Protein AF-A0A7Y5VTN0-F1 (afdb_monomer)

Foldseek 3Di:
DDPPPPPPDPFAKFKWWDPDQLPPDTDTDPQWHWPDWDDDPDLQATKTKIKGHDDPVADPVNVCVVQPQLIKMWMWGPDDPPDDIATRAIFHFPDKDWDQDPPDPDTDTIIMTMTGGLVNCLAPNPLQADFAWKADDPVLVVCCVVPVPVSLQDIDGDGPHFPWFCAQVAAFKDLRFGWDADPVRDTFTAIGGHDRPPPRGAGQFLLNVVLRCLPPRDDSSHSHPSVVSSVVSRVLNNDELVCLVVCVPPPLPSNLRNQTDGGDTRHRGGNVVSNVSSCVSSVHDDDPCSDD

Sequence (292 aa):
MIPALRSQFAVRAVALLERGEASGIFDVEPRLIVLRVERAALPAVARARLSVRLDDDFDIESARRQYRFDRRVAVRLDPAPPASLIWLFDGFPTRLRHVLAPHGETPRECCELELDHVASRLNFGPSAQIIGRSMRDARIADGLAVDPAAFASASTPVDGLPCVFNAGGRSNCDPAPIELRYADGRVRRVHLFTWDDDPRAIPWTAGRALRYLLHFCVSGDCPVSVDACLAATEPAAFEGPNGRAAHLTGDPLRHALLTPLDDLSVEGQNMSEALARIAEAANLLIWPHTGG

Nearest PDB structures (foldseek):
  8rk3-assembly1_g  TM=4.893E-01  e=1.255E-02  Pseudomonas phage JBD30
  7aeb-assembly1_Y  TM=4.404E-01  e=9.230E-02  Algoriphagus machipongonensis
  6bdc-assembly1_A  TM=4.533E-01  e=2.576E-01  Flavobacterium johnsoniae UW101
  8vjh-assembly1_D  TM=3.656E-01  e=7.188E-01  Chivirus chi

pLDDT: mean 82.28, std 14.69, range [27.86, 96.94]

Mean predicted aligned error: 10.19 Å

Radius of gyration: 23.34 Å; Cα contacts (8 Å, |Δi|>4): 563; chains: 1; bounding box: 54×47×73 Å

Secondary structure (DSSP, 8-state):
-------S--PEEEEEEESSTT---EEE-TTEEEEEEE--SSGGG-EEEEEE--BTTB-HHHHHHHS-TT--EEEEEEPPTTPPPEEEEEEEEEEEEEEEE--SSS-EEEEEEEEEEHHHHHHH-GGGB--SEEE--HHHHHHHHH-HHHHTT--EEETTS--EETGGG---B-SSPEEEEPTTS-EEEE--B--TT-TT-BPPBHHHHHHHIIIII--TT-SS-HHHHHHHHHHHHT--GGGGGGGTTT-HHHHHHT-B-SSEE-TT-BHHHHHHHHHHHHT---------

Solvent-accessible surface area (backbone atoms only — not comparable to full-atom values): 16160 Å² total; per-residue (Å²): 135,79,80,81,83,70,72,92,72,81,68,49,62,44,29,24,37,47,78,47,89,49,60,87,45,70,42,82,35,90,48,43,40,65,74,45,77,47,78,50,99,48,71,54,62,19,35,40,35,32,36,41,66,60,52,100,92,34,50,71,68,52,48,52,67,69,60,32,61,70,43,46,36,34,32,28,45,54,56,68,86,92,54,71,62,45,71,76,48,50,20,26,38,76,44,79,42,84,42,72,40,81,81,62,100,58,76,42,77,33,37,36,36,38,26,42,16,53,51,32,45,32,60,68,33,82,63,17,47,32,74,28,39,49,24,68,51,72,69,49,53,55,36,38,74,75,41,44,81,84,34,38,61,62,67,41,81,40,79,92,43,73,33,44,39,13,52,90,68,36,30,26,21,34,74,72,51,31,48,46,77,46,97,87,72,50,75,47,74,41,50,35,46,46,58,78,81,42,92,70,34,33,70,35,22,30,29,38,50,52,42,30,43,49,63,77,41,45,50,92,76,39,85,62,39,49,67,58,51,50,60,73,39,50,82,39,52,83,53,59,52,90,60,23,77,78,22,60,86,80,34,56,65,50,23,25,26,20,28,62,41,76,46,44,70,38,50,78,28,27,44,50,57,40,54,49,51,43,25,59,69,25,73,45,85,81,71,77,82,73,63,112

Structure (mmCIF, N/CA/C/O backbone):
data_AF-A0A7Y5VTN0-F1
#
_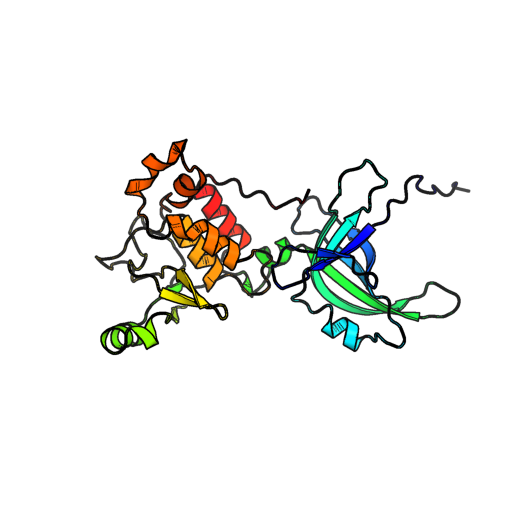entry.id   AF-A0A7Y5VTN0-F1
#
loop_
_atom_site.group_PDB
_atom_site.id
_atom_site.type_symbol
_atom_site.label_atom_id
_atom_site.label_alt_id
_atom_site.label_comp_id
_atom_site.label_asym_id
_atom_site.label_entity_id
_atom_site.label_seq_id
_atom_site.pdbx_PDB_ins_code
_atom_site.Cartn_x
_atom_site.Cartn_y
_atom_site.Cartn_z
_atom_site.occupancy
_atom_site.B_iso_or_equiv
_atom_site.auth_seq_id
_atom_site.auth_comp_id
_atom_site.auth_asym_id
_atom_site.auth_atom_id
_atom_site.pdbx_PDB_model_num
ATOM 1 N N . MET A 1 1 ? -13.541 20.506 50.167 1.00 35.34 1 MET A N 1
ATOM 2 C CA . MET A 1 1 ? -14.639 20.179 49.231 1.00 35.34 1 MET A CA 1
ATOM 3 C C . MET A 1 1 ? -14.292 20.839 47.906 1.00 35.34 1 MET A C 1
ATOM 5 O O . MET A 1 1 ? -14.418 22.049 47.796 1.00 35.34 1 MET A O 1
ATOM 9 N N . ILE A 1 2 ? -13.697 20.096 46.971 1.00 34.19 2 ILE A N 1
ATOM 10 C CA . ILE A 1 2 ? -13.343 20.636 45.650 1.00 34.19 2 ILE A CA 1
ATOM 11 C C . ILE A 1 2 ? -14.625 20.572 44.809 1.00 34.19 2 ILE A C 1
ATOM 13 O O . ILE A 1 2 ? -15.216 19.491 44.743 1.00 34.19 2 ILE A O 1
ATOM 17 N N . PRO A 1 3 ? -15.105 21.681 44.222 1.00 37.12 3 PRO A N 1
ATOM 18 C CA . PRO A 1 3 ? -16.283 21.633 43.374 1.00 37.12 3 PRO A CA 1
ATOM 19 C C . PRO A 1 3 ? -15.992 20.712 42.191 1.00 37.12 3 PRO A C 1
ATOM 21 O O . PRO A 1 3 ? -14.950 20.831 41.546 1.00 37.12 3 PRO A O 1
ATOM 24 N N . ALA A 1 4 ? -16.907 19.784 41.916 1.00 39.03 4 ALA A N 1
ATOM 25 C CA . ALA A 1 4 ? -16.839 18.951 40.730 1.00 39.03 4 ALA A CA 1
ATOM 26 C C . ALA A 1 4 ? -16.861 19.864 39.497 1.00 39.03 4 ALA A C 1
ATOM 28 O O . ALA A 1 4 ? -17.892 20.453 39.169 1.00 39.03 4 ALA A O 1
ATOM 29 N N . LEU A 1 5 ? -15.714 19.991 38.828 1.00 37.41 5 LEU A N 1
ATOM 30 C CA . LEU A 1 5 ? -15.608 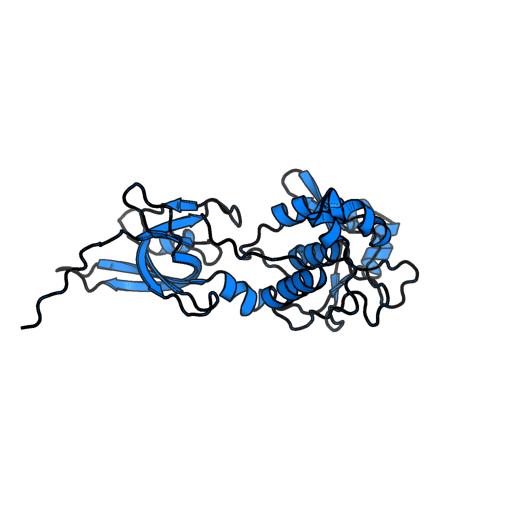20.552 37.487 1.00 37.41 5 LEU A CA 1
ATOM 31 C C . LEU A 1 5 ? -16.430 19.658 36.548 1.00 37.41 5 LEU A C 1
ATOM 33 O O . LEU A 1 5 ? -15.926 18.698 35.970 1.00 37.41 5 LEU A O 1
ATOM 37 N N . ARG A 1 6 ? -17.728 19.942 36.418 1.00 41.38 6 ARG A N 1
ATOM 38 C CA . ARG A 1 6 ? -18.530 19.428 35.309 1.00 41.38 6 ARG A CA 1
ATOM 39 C C . ARG A 1 6 ? -18.036 20.146 34.060 1.00 41.38 6 ARG A C 1
ATOM 41 O O . ARG A 1 6 ? -18.289 21.336 33.902 1.00 41.38 6 ARG A O 1
ATOM 48 N N . SER A 1 7 ? -17.284 19.428 33.224 1.00 42.88 7 SER A N 1
ATOM 49 C CA . SER A 1 7 ? -16.885 19.882 31.889 1.00 42.88 7 SER A CA 1
ATOM 50 C C . SER A 1 7 ? -18.106 20.470 31.176 1.00 42.88 7 SER A C 1
ATOM 52 O O . SER A 1 7 ? -19.085 19.765 30.938 1.00 42.88 7 SER A O 1
ATOM 54 N N . GLN A 1 8 ? -18.072 21.773 30.890 1.00 42.84 8 GLN A N 1
ATOM 55 C CA . GLN A 1 8 ? -19.196 22.518 30.310 1.00 42.84 8 GLN A CA 1
ATOM 56 C C . GLN A 1 8 ? -19.425 22.209 28.820 1.00 42.84 8 GLN A C 1
ATOM 58 O O . GLN A 1 8 ? -20.382 22.707 28.239 1.00 42.84 8 GLN A O 1
ATOM 63 N N . PHE A 1 9 ? -18.617 21.332 28.214 1.00 49.25 9 PHE A N 1
ATOM 64 C CA . PHE A 1 9 ? -18.783 20.879 26.834 1.00 49.25 9 PHE A CA 1
ATOM 65 C C . PHE A 1 9 ? -18.485 19.379 26.740 1.00 49.25 9 PHE A C 1
ATOM 67 O O . PHE A 1 9 ? -17.396 18.958 26.355 1.00 49.25 9 PHE A O 1
ATOM 74 N N . ALA A 1 10 ? -19.451 18.544 27.128 1.00 56.38 10 ALA A N 1
ATOM 75 C CA . ALA A 1 10 ? -19.397 17.114 26.839 1.00 56.38 10 ALA A CA 1
ATOM 76 C C . ALA A 1 10 ? -19.753 16.896 25.359 1.00 56.38 10 ALA A C 1
ATOM 78 O O . ALA A 1 10 ? -20.905 16.641 25.016 1.00 56.38 10 ALA A O 1
ATOM 79 N N . VAL A 1 11 ? -18.770 17.052 24.469 1.00 67.81 11 VAL A N 1
ATOM 80 C CA . VAL A 1 11 ? -18.927 16.687 23.055 1.00 67.81 11 VAL A CA 1
ATOM 81 C C . VAL A 1 11 ? -18.890 15.165 22.957 1.00 67.81 11 VAL A C 1
ATOM 83 O O . VAL A 1 11 ? -17.973 14.522 23.474 1.00 67.81 11 VAL A O 1
ATOM 86 N N . ARG A 1 12 ? -19.910 14.573 22.334 1.00 81.69 12 ARG A N 1
ATOM 87 C CA . ARG A 1 12 ? -20.032 13.118 22.236 1.00 81.69 12 ARG A CA 1
ATOM 88 C C . ARG A 1 12 ? -18.998 12.586 21.247 1.00 81.69 12 ARG A C 1
ATOM 90 O O . ARG A 1 12 ? -18.996 12.981 20.088 1.00 81.69 12 ARG A O 1
ATOM 97 N N . ALA A 1 13 ? -18.150 11.660 21.684 1.00 87.75 13 ALA A N 1
ATOM 98 C CA . ALA A 1 13 ? -17.339 10.869 20.768 1.00 87.75 13 ALA A CA 1
ATOM 99 C C . ALA A 1 13 ? -18.176 9.709 20.208 1.00 87.75 13 ALA A C 1
ATOM 101 O O . ALA A 1 13 ? -18.899 9.036 20.949 1.00 87.75 13 ALA A O 1
ATOM 102 N N . VAL A 1 14 ? -18.076 9.479 18.903 1.00 91.19 14 VAL A N 1
ATOM 103 C CA . VAL A 1 14 ? -18.789 8.423 18.184 1.00 91.19 14 VAL A CA 1
ATOM 104 C C . VAL A 1 14 ? -17.768 7.539 17.485 1.00 91.19 14 VAL A C 1
ATOM 106 O O . VAL A 1 14 ? -16.856 8.038 16.823 1.00 91.19 14 VAL A O 1
ATOM 109 N N . ALA A 1 15 ? -17.921 6.230 17.659 1.00 92.88 15 ALA A N 1
ATOM 110 C CA . ALA A 1 15 ? -17.135 5.231 16.958 1.00 92.88 15 ALA A CA 1
ATOM 111 C C . ALA A 1 15 ? -17.788 4.901 15.612 1.00 92.88 15 ALA A C 1
ATOM 113 O O . ALA A 1 15 ? -19.015 4.824 15.498 1.00 92.88 15 ALA A O 1
ATOM 114 N N . LEU A 1 16 ? -16.953 4.713 14.599 1.00 93.56 16 LEU A N 1
ATOM 115 C CA . LEU A 1 16 ? -17.359 4.345 13.257 1.00 93.56 16 LEU A CA 1
ATOM 116 C C . LEU A 1 16 ? -16.609 3.101 12.802 1.00 93.56 16 LEU A C 1
ATOM 118 O O . LEU A 1 16 ? -15.419 2.964 13.082 1.00 93.56 16 LEU A O 1
ATOM 122 N N . LEU A 1 17 ? -17.295 2.231 12.072 1.00 92.75 17 LEU A N 1
ATOM 123 C CA . LEU A 1 17 ? -16.743 1.021 11.479 1.00 92.75 17 LEU A CA 1
ATOM 124 C C . LEU A 1 17 ? -16.668 1.183 9.959 1.00 92.75 17 LEU A C 1
ATOM 126 O O . LEU A 1 17 ? -17.578 1.732 9.335 1.00 92.75 17 LEU A O 1
ATOM 130 N N . GLU A 1 18 ? -15.575 0.724 9.361 1.00 88.50 18 GLU A N 1
ATOM 131 C CA . GLU A 1 18 ? -15.398 0.764 7.912 1.00 88.50 18 GLU A CA 1
ATOM 132 C C . GLU A 1 18 ? -16.323 -0.251 7.206 1.00 88.50 18 GLU A C 1
ATOM 134 O O . GLU A 1 18 ? -16.333 -1.439 7.547 1.00 88.50 18 GLU A O 1
ATOM 139 N N . ARG A 1 19 ? -17.097 0.200 6.203 1.00 83.00 19 ARG A N 1
ATOM 140 C CA . ARG A 1 19 ? -18.103 -0.621 5.489 1.00 83.00 19 ARG A CA 1
ATOM 141 C C . ARG A 1 19 ? -17.496 -1.831 4.777 1.00 83.00 19 ARG A C 1
ATOM 143 O O . ARG A 1 19 ? -18.110 -2.894 4.701 1.00 83.00 19 ARG A O 1
ATOM 150 N N . GLY A 1 20 ? -16.294 -1.671 4.241 1.00 73.88 20 GLY A N 1
ATOM 151 C CA . GLY A 1 20 ? -15.565 -2.684 3.484 1.00 73.88 20 GLY A CA 1
ATOM 152 C C . GLY A 1 20 ? -14.066 -2.532 3.694 1.00 73.88 20 GLY A C 1
ATOM 153 O O . GLY A 1 20 ? -13.607 -1.449 4.048 1.00 73.88 20 GLY A O 1
ATOM 154 N N . GLU A 1 21 ? -13.323 -3.614 3.484 1.00 69.50 21 GLU A N 1
ATOM 155 C CA . GLU A 1 21 ? -11.864 -3.633 3.617 1.00 69.50 21 GLU A CA 1
ATOM 156 C C . GLU A 1 21 ? -11.233 -2.528 2.756 1.00 69.50 21 GLU A C 1
ATOM 158 O O . GLU A 1 21 ? -11.478 -2.459 1.550 1.00 69.50 21 GLU A O 1
ATOM 163 N N . ALA A 1 22 ? -10.501 -1.616 3.404 1.00 66.06 22 ALA A N 1
ATOM 164 C CA . ALA A 1 22 ? -9.828 -0.475 2.778 1.00 66.06 22 ALA A CA 1
ATOM 165 C C . ALA A 1 22 ? -10.736 0.433 1.914 1.00 66.06 22 ALA A C 1
ATOM 167 O O . ALA A 1 22 ? -10.263 1.100 0.988 1.00 66.06 22 ALA A O 1
ATOM 168 N N . SER A 1 23 ? -12.043 0.475 2.197 1.00 73.62 23 SER A N 1
ATOM 169 C CA . SER A 1 23 ? -13.002 1.311 1.459 1.00 73.62 23 SER A CA 1
ATOM 170 C C . SER A 1 23 ? -12.859 2.810 1.740 1.00 73.62 23 SER A C 1
ATOM 172 O O . SER A 1 23 ? -13.274 3.628 0.922 1.00 73.62 23 SER A O 1
ATOM 174 N N . GLY A 1 24 ? -12.329 3.185 2.907 1.00 74.44 24 GLY A N 1
ATOM 175 C CA . GLY A 1 24 ? -12.312 4.558 3.409 1.00 74.44 24 GLY A CA 1
ATOM 176 C C . GLY A 1 24 ? -13.693 5.112 3.786 1.00 74.44 24 GLY A C 1
ATOM 177 O O . GLY A 1 24 ? -13.790 6.276 4.175 1.00 74.44 24 GLY A O 1
ATOM 178 N N . ILE A 1 25 ? -14.761 4.310 3.686 1.00 80.75 25 ILE A N 1
ATOM 179 C CA . ILE A 1 25 ? -16.138 4.718 3.986 1.00 80.75 25 ILE A CA 1
ATOM 180 C C . ILE A 1 25 ? -16.536 4.162 5.351 1.00 80.75 25 ILE A C 1
ATOM 182 O O . ILE A 1 25 ? -16.550 2.949 5.560 1.00 80.75 25 ILE A O 1
ATOM 186 N N . PHE A 1 26 ? -16.911 5.058 6.262 1.00 87.12 26 PHE A N 1
ATOM 187 C CA . PHE A 1 26 ? -17.210 4.735 7.653 1.00 87.12 26 PHE A CA 1
ATOM 188 C C . PHE A 1 26 ? -18.675 4.996 8.000 1.00 87.12 26 PHE A C 1
ATOM 190 O O . PHE A 1 26 ? -19.200 6.072 7.710 1.00 87.12 26 PHE A O 1
ATOM 197 N N . ASP A 1 27 ? -19.294 4.047 8.699 1.00 91.12 27 ASP A N 1
ATOM 198 C CA . ASP A 1 27 ? -20.613 4.211 9.308 1.00 91.12 27 ASP A CA 1
ATOM 199 C C . ASP A 1 27 ? -20.514 4.290 10.818 1.00 91.12 27 ASP A C 1
ATOM 201 O O . ASP A 1 27 ? -19.695 3.613 11.432 1.00 91.12 27 ASP A O 1
ATOM 205 N N . VAL A 1 28 ? -21.399 5.078 11.427 1.00 91.94 28 VAL A N 1
ATOM 206 C CA . VAL A 1 28 ? -21.572 5.062 12.881 1.00 91.94 28 VAL A CA 1
ATOM 207 C C . VAL A 1 28 ? -21.948 3.651 13.324 1.00 91.94 28 VAL A C 1
ATOM 209 O O . VAL A 1 28 ? -22.958 3.114 12.878 1.00 91.94 28 VAL A O 1
ATOM 212 N N . GLU A 1 29 ? -21.162 3.088 14.239 1.00 93.88 29 GLU A N 1
ATOM 213 C CA . GLU A 1 29 ? -21.429 1.779 14.825 1.00 93.88 29 GLU A CA 1
ATOM 214 C C . GLU A 1 29 ? -22.085 1.970 16.203 1.00 93.88 29 GLU A C 1
ATOM 216 O O . GLU A 1 29 ? -21.401 2.307 17.176 1.00 93.88 29 GLU A O 1
ATOM 221 N N . PRO A 1 30 ? -23.415 1.796 16.321 1.00 90.88 30 PRO A N 1
ATOM 222 C CA . PRO A 1 30 ? -24.149 2.106 17.546 1.00 90.88 30 PRO A CA 1
ATOM 223 C C . PRO A 1 30 ? -23.797 1.196 18.728 1.00 90.88 30 PRO A C 1
ATOM 225 O O . PRO A 1 30 ? -24.094 1.559 19.870 1.00 90.88 30 PRO A O 1
ATOM 228 N N . ARG A 1 31 ? -23.200 0.019 18.489 1.00 91.88 31 ARG A N 1
ATOM 229 C CA . ARG A 1 31 ? -22.765 -0.892 19.557 1.00 91.88 31 ARG A CA 1
ATOM 230 C C . ARG A 1 31 ? -21.415 -0.497 20.150 1.00 91.88 31 ARG A C 1
ATOM 232 O O . ARG A 1 31 ? -21.116 -0.932 21.260 1.00 91.88 31 ARG A O 1
ATOM 239 N N . LEU A 1 32 ? -20.616 0.321 19.463 1.00 92.19 32 LEU A N 1
ATOM 240 C CA . LEU A 1 32 ? -19.320 0.780 19.957 1.00 92.19 32 LEU A CA 1
ATOM 241 C C . LEU A 1 32 ? -19.464 2.065 20.779 1.00 92.19 32 LEU A C 1
ATOM 243 O O . LEU A 1 32 ? -19.902 3.112 20.305 1.00 92.19 32 LEU A O 1
ATOM 247 N N . ILE A 1 33 ? -19.036 1.989 22.034 1.00 90.69 33 ILE A N 1
ATOM 248 C CA . ILE A 1 33 ? -19.021 3.091 22.990 1.00 90.69 33 ILE A CA 1
ATOM 249 C C . ILE A 1 33 ? -17.572 3.510 23.206 1.00 90.69 33 ILE A C 1
ATOM 251 O O . ILE A 1 33 ? -16.741 2.715 23.640 1.00 90.69 33 ILE A O 1
ATOM 255 N N . VAL A 1 34 ? -17.261 4.774 22.934 1.00 90.25 34 VAL A N 1
ATOM 256 C CA . VAL A 1 34 ? -15.913 5.310 23.143 1.00 90.25 34 VAL A CA 1
ATOM 257 C C . VAL A 1 34 ? -15.657 5.483 24.637 1.00 90.25 34 VAL A C 1
ATOM 259 O O . VAL A 1 34 ? -16.278 6.330 25.274 1.00 90.25 34 VAL A O 1
ATOM 262 N N . LEU A 1 35 ? -14.733 4.695 25.196 1.00 89.69 35 LEU A N 1
ATOM 263 C CA . LEU A 1 35 ? -14.314 4.831 26.594 1.00 89.69 35 LEU A CA 1
ATOM 264 C C . LEU A 1 35 ? -13.188 5.853 26.728 1.00 89.69 35 LEU A C 1
ATOM 266 O O . LEU A 1 35 ? -13.200 6.691 27.627 1.00 89.69 35 LEU A O 1
ATOM 270 N N . ARG A 1 36 ? -12.188 5.766 25.843 1.00 89.75 36 ARG A N 1
ATOM 271 C CA . ARG A 1 36 ? -11.005 6.627 25.882 1.00 89.75 36 ARG A CA 1
ATOM 272 C C . ARG A 1 36 ? -10.336 6.707 24.516 1.00 89.75 36 ARG A C 1
ATOM 274 O O . ARG A 1 36 ? -10.227 5.701 23.822 1.00 89.75 36 ARG A O 1
ATOM 281 N N . VAL A 1 37 ? -9.820 7.886 24.183 1.00 87.56 37 VAL A N 1
ATOM 282 C CA . VAL A 1 37 ? -8.858 8.083 23.094 1.00 87.56 37 VAL A CA 1
ATOM 283 C C . VAL A 1 37 ? -7.620 8.749 23.681 1.00 87.56 37 VAL A C 1
ATOM 285 O O . VAL A 1 37 ? -7.717 9.782 24.341 1.00 87.56 37 VAL A O 1
ATOM 288 N N . GLU A 1 38 ? -6.462 8.142 23.467 1.00 87.69 38 GLU A N 1
ATOM 289 C CA . GLU A 1 38 ? -5.159 8.652 23.876 1.00 87.69 38 GLU A CA 1
ATOM 290 C C . GLU A 1 38 ? -4.400 9.063 22.615 1.00 87.69 38 GLU A C 1
ATOM 292 O O . GLU A 1 38 ? -4.109 8.226 21.763 1.00 87.69 38 GLU A O 1
ATOM 297 N N . ARG A 1 39 ? -4.086 10.35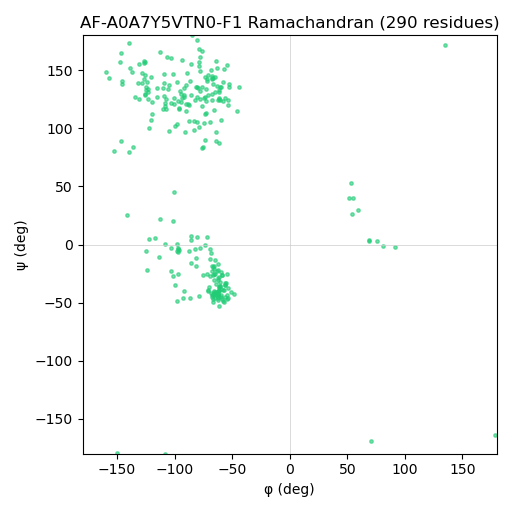5 22.476 1.00 75.94 39 ARG A N 1
ATOM 298 C CA . ARG A 1 39 ? -3.228 10.858 21.396 1.00 75.94 39 ARG A CA 1
ATOM 299 C C . ARG A 1 39 ? -1.882 11.234 21.996 1.00 75.94 39 ARG A C 1
ATOM 301 O O . ARG A 1 39 ? -1.808 12.121 22.844 1.00 75.94 39 ARG A O 1
ATOM 308 N N . ALA A 1 40 ? -0.832 10.546 21.575 1.00 70.62 40 ALA A N 1
ATOM 309 C CA . ALA A 1 40 ? 0.531 10.976 21.847 1.00 70.62 40 ALA A CA 1
ATOM 310 C C . ALA A 1 40 ? 0.934 12.100 20.879 1.00 70.62 40 ALA A C 1
ATOM 312 O O . ALA A 1 40 ? 0.272 12.328 19.867 1.00 70.62 40 ALA A O 1
ATOM 313 N N . ALA A 1 41 ? 2.061 12.762 21.156 1.00 63.50 41 ALA A N 1
ATOM 314 C CA . ALA A 1 41 ? 2.658 13.730 20.233 1.00 63.50 41 ALA A CA 1
ATOM 315 C C . ALA A 1 41 ? 3.007 13.108 18.863 1.00 63.50 41 ALA A C 1
ATOM 317 O O . ALA A 1 41 ? 3.028 13.808 17.856 1.00 63.50 41 ALA A O 1
ATOM 318 N N . LEU A 1 42 ? 3.250 11.791 18.826 1.00 59.59 42 LEU A N 1
ATOM 319 C CA . LEU A 1 42 ? 3.478 11.028 17.603 1.00 59.59 42 LEU A CA 1
ATOM 320 C C . LEU A 1 42 ? 2.198 10.276 17.191 1.00 59.59 42 LEU A C 1
ATOM 322 O O . LEU A 1 42 ? 1.689 9.482 17.990 1.00 59.59 42 LEU A O 1
ATOM 326 N N . PRO A 1 43 ? 1.707 10.441 15.945 1.00 56.91 43 PRO A N 1
ATOM 327 C CA . PRO A 1 43 ? 0.503 9.760 15.458 1.00 56.91 43 PRO A CA 1
ATOM 328 C C . PRO A 1 43 ? 0.561 8.229 15.582 1.00 56.91 43 PRO A C 1
ATOM 330 O O . PRO A 1 43 ? -0.445 7.593 15.872 1.00 56.91 43 PRO A O 1
ATOM 333 N N . ALA A 1 44 ? 1.748 7.626 15.443 1.00 61.91 44 ALA A N 1
ATOM 334 C CA . ALA A 1 44 ? 1.963 6.176 15.526 1.00 61.91 44 ALA A CA 1
ATOM 335 C C . ALA A 1 44 ? 1.778 5.557 16.924 1.00 61.91 44 ALA A C 1
ATOM 337 O O . ALA A 1 44 ? 1.885 4.340 17.065 1.00 61.91 44 ALA A O 1
ATOM 338 N N . VAL A 1 45 ? 1.517 6.372 17.950 1.00 69.06 45 VAL A N 1
ATOM 339 C CA . VAL A 1 45 ? 1.339 5.928 19.345 1.00 69.06 45 VAL A CA 1
ATOM 340 C C . VAL A 1 45 ? -0.080 6.236 19.846 1.00 69.06 45 VAL A C 1
ATOM 342 O O . VAL A 1 45 ? -0.390 6.036 21.019 1.00 69.06 45 VAL A O 1
ATOM 345 N N . ALA A 1 46 ? -0.972 6.726 18.977 1.00 83.00 46 ALA A N 1
ATOM 346 C CA . ALA A 1 46 ? -2.359 6.927 19.367 1.00 83.00 46 ALA A CA 1
ATOM 347 C C . ALA A 1 46 ? -3.057 5.580 19.626 1.00 83.00 46 ALA A C 1
ATOM 349 O O . ALA A 1 46 ? -2.819 4.586 18.937 1.00 83.00 46 ALA A O 1
ATOM 350 N N . ARG A 1 47 ? -3.929 5.560 20.635 1.00 89.69 47 ARG A N 1
ATOM 351 C CA . ARG A 1 47 ? -4.698 4.383 21.047 1.00 89.69 47 ARG A CA 1
ATOM 352 C C . ARG A 1 47 ? -6.137 4.756 21.333 1.00 89.69 47 ARG A C 1
ATOM 354 O O . ARG A 1 47 ? -6.417 5.845 21.836 1.00 89.69 47 ARG A O 1
ATOM 361 N N . ALA A 1 48 ? -7.043 3.824 21.084 1.00 91.25 48 ALA A N 1
ATOM 362 C CA . ALA A 1 48 ? -8.427 3.947 21.509 1.00 91.25 48 ALA A CA 1
ATOM 363 C C . ALA A 1 48 ? -8.850 2.723 22.320 1.00 91.25 48 ALA A C 1
ATOM 365 O O . ALA A 1 48 ? -8.406 1.601 22.081 1.00 91.25 48 ALA A O 1
ATOM 366 N N . ARG A 1 49 ? -9.721 2.961 23.299 1.00 92.62 49 ARG A N 1
ATOM 367 C CA . ARG A 1 49 ? -10.432 1.921 24.038 1.00 92.62 49 ARG A CA 1
ATOM 368 C C . ARG A 1 49 ? -11.918 2.115 23.828 1.00 92.62 49 ARG A C 1
ATOM 370 O O . ARG A 1 49 ? -12.452 3.187 24.130 1.00 92.62 49 ARG A O 1
ATOM 377 N N . LEU A 1 50 ? -12.569 1.079 23.322 1.00 92.44 50 LEU A N 1
ATOM 378 C CA . LEU A 1 50 ? -14.003 1.060 23.065 1.00 92.44 50 LEU A CA 1
ATOM 379 C C . LEU A 1 50 ? -14.645 -0.066 23.873 1.00 92.44 50 LEU A C 1
ATOM 381 O O . LEU A 1 50 ? -14.055 -1.130 24.032 1.00 92.44 50 LEU A O 1
ATOM 385 N N . SER A 1 51 ? -15.857 0.156 24.364 1.00 91.06 51 SER A N 1
ATOM 386 C CA . SER A 1 51 ? -16.719 -0.905 24.873 1.00 91.06 51 SER A CA 1
ATOM 387 C C . SER A 1 51 ? -17.704 -1.306 23.786 1.00 91.06 51 SER A C 1
ATOM 389 O O . SER A 1 51 ? -18.229 -0.458 23.070 1.00 91.06 51 SER A O 1
ATOM 391 N N . VAL A 1 52 ? -17.959 -2.598 23.668 1.00 90.50 52 VAL A N 1
ATOM 392 C CA . VAL A 1 52 ? -18.991 -3.173 22.820 1.00 90.50 52 VAL A CA 1
ATOM 393 C C . VAL A 1 52 ? -20.212 -3.431 23.690 1.00 90.50 52 VAL A C 1
ATOM 395 O O . VAL A 1 52 ? -20.138 -4.156 24.686 1.00 90.50 52 VAL A O 1
ATOM 398 N N . ARG A 1 53 ? -21.348 -2.859 23.296 1.00 88.19 53 ARG A N 1
ATOM 399 C CA . ARG A 1 53 ? -22.641 -3.157 23.900 1.00 88.19 53 ARG A CA 1
ATOM 400 C C . ARG A 1 53 ? -23.112 -4.535 23.441 1.00 88.19 53 ARG A C 1
ATOM 402 O O . ARG A 1 53 ? -23.443 -4.720 22.267 1.00 88.19 53 ARG A O 1
ATOM 409 N N . LEU A 1 54 ? -23.142 -5.458 24.394 1.00 88.38 54 LEU A N 1
ATOM 410 C CA . LEU A 1 54 ? -23.710 -6.792 24.245 1.00 88.38 54 LEU A CA 1
ATOM 411 C C . LEU A 1 54 ? -25.199 -6.767 24.614 1.00 88.38 54 LEU A C 1
ATOM 413 O O . LEU A 1 54 ? -25.618 -5.977 25.466 1.00 88.38 54 LEU A O 1
ATOM 417 N N . ASP A 1 55 ? -25.980 -7.610 23.952 1.00 89.06 55 ASP A N 1
ATOM 418 C CA . ASP A 1 55 ? -27.394 -7.874 24.232 1.00 89.06 55 ASP A CA 1
ATOM 419 C C . ASP A 1 55 ? -27.741 -9.315 23.834 1.00 89.06 55 ASP A C 1
ATOM 421 O O . ASP A 1 55 ? -26.868 -10.061 23.390 1.00 89.06 55 ASP A O 1
ATOM 425 N N . ASP A 1 56 ? -29.002 -9.711 24.018 1.00 88.31 56 ASP A N 1
ATOM 426 C CA . ASP A 1 56 ? -29.464 -11.086 23.786 1.00 88.31 56 ASP A CA 1
ATOM 427 C C . ASP A 1 56 ? -29.239 -11.559 22.335 1.00 88.31 56 ASP A C 1
ATOM 429 O O . ASP A 1 56 ? -29.048 -12.751 22.099 1.00 88.31 56 ASP A O 1
ATOM 433 N N . ASP A 1 57 ? -29.188 -10.627 21.376 1.00 92.06 57 ASP A N 1
ATOM 434 C CA . ASP A 1 57 ? -28.963 -10.902 19.951 1.00 92.06 57 ASP A CA 1
ATOM 435 C C . ASP A 1 57 ? -27.493 -10.714 19.525 1.00 92.06 57 ASP A C 1
ATOM 437 O O . ASP A 1 57 ? -27.140 -10.924 18.359 1.00 92.06 57 ASP A O 1
ATOM 441 N N . PHE A 1 58 ? -26.620 -10.276 20.437 1.00 90.38 58 PHE A N 1
ATOM 442 C CA . PHE A 1 58 ? -25.234 -9.941 20.131 1.00 90.38 58 PHE A CA 1
ATOM 443 C C . PHE A 1 58 ? -24.294 -10.256 21.293 1.00 90.38 58 PHE A C 1
ATOM 445 O O . PHE A 1 58 ? -23.979 -9.418 22.145 1.00 90.38 58 PHE A O 1
ATOM 452 N N . ASP A 1 59 ? -23.809 -11.490 21.272 1.00 90.19 59 ASP A N 1
ATOM 453 C CA . ASP A 1 59 ? -22.876 -12.038 22.244 1.00 90.19 59 ASP A CA 1
ATOM 454 C C . ASP A 1 59 ? -21.401 -11.711 21.928 1.00 90.19 59 ASP A C 1
ATOM 456 O O . ASP A 1 59 ? -21.044 -11.055 20.942 1.00 90.19 59 ASP A O 1
ATOM 460 N N . ILE A 1 60 ? -20.504 -12.192 22.792 1.00 87.31 60 ILE A N 1
ATOM 461 C CA . ILE A 1 60 ? -19.051 -11.999 22.668 1.00 87.31 60 ILE A CA 1
ATOM 462 C C . ILE A 1 60 ? -18.502 -12.624 21.380 1.00 87.31 60 ILE A C 1
ATOM 464 O O . ILE A 1 60 ? -17.595 -12.064 20.763 1.00 87.31 60 ILE A O 1
ATOM 468 N N . GLU A 1 61 ? -19.031 -13.769 20.952 1.00 89.31 61 GLU A N 1
ATOM 469 C CA . GLU A 1 61 ? -18.587 -14.425 19.719 1.00 89.31 61 GLU A CA 1
ATOM 470 C C . GLU A 1 61 ? -19.012 -13.631 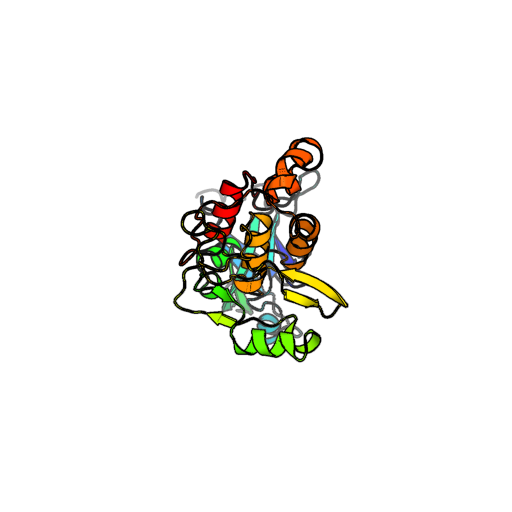18.481 1.00 89.31 61 GLU A C 1
ATOM 472 O O . GLU A 1 61 ? -18.245 -13.497 17.525 1.00 89.31 61 GLU A O 1
ATOM 477 N N . SER A 1 62 ? -20.191 -13.017 18.513 1.00 91.88 62 SER A N 1
ATOM 478 C CA . SER A 1 62 ? -20.640 -12.079 17.486 1.00 91.88 62 SER A CA 1
ATOM 479 C C . SER A 1 62 ? -19.772 -10.824 17.464 1.00 91.88 62 SER A C 1
ATOM 481 O O . SER A 1 62 ? -19.331 -10.420 16.387 1.00 91.88 62 SER A O 1
ATOM 483 N N . ALA A 1 63 ? -19.402 -10.284 18.631 1.00 89.88 63 ALA A N 1
ATOM 484 C CA . ALA A 1 63 ? -18.442 -9.186 18.729 1.00 89.88 63 ALA A CA 1
ATOM 485 C C . ALA A 1 63 ? -17.071 -9.558 18.135 1.00 89.88 63 ALA A C 1
ATOM 487 O O . ALA A 1 63 ? -16.516 -8.792 17.351 1.00 89.88 63 ALA A O 1
ATOM 488 N N . ARG A 1 64 ? -16.543 -10.751 18.435 1.00 87.44 64 ARG A N 1
ATOM 489 C CA . ARG A 1 64 ? -15.282 -11.261 17.862 1.00 87.44 64 ARG A CA 1
ATOM 490 C C . ARG A 1 64 ? -15.347 -11.415 16.346 1.00 87.44 64 ARG A C 1
ATOM 492 O O . ARG A 1 64 ? -14.370 -11.125 15.658 1.00 87.44 64 ARG A O 1
ATOM 499 N N . ARG A 1 65 ? -16.485 -11.874 15.817 1.00 88.56 65 ARG A N 1
ATOM 500 C CA . ARG A 1 65 ? -16.699 -12.011 14.370 1.00 88.56 65 ARG A CA 1
ATOM 501 C C . ARG A 1 65 ? -16.841 -10.664 13.668 1.00 88.56 65 ARG A C 1
ATOM 503 O O . ARG A 1 65 ? -16.340 -10.535 12.556 1.00 88.56 65 ARG A O 1
ATOM 510 N N . GLN A 1 66 ? -17.519 -9.695 14.283 1.00 89.31 66 GLN A N 1
ATOM 511 C CA . GLN A 1 66 ? -17.757 -8.383 13.681 1.00 89.31 66 GLN A CA 1
ATOM 512 C C . GLN A 1 66 ? -16.531 -7.468 13.779 1.00 89.31 66 GLN A C 1
ATOM 514 O O . GLN A 1 66 ? -16.161 -6.839 12.793 1.00 89.31 66 GLN A O 1
ATOM 519 N N . TYR A 1 67 ? -15.873 -7.420 14.939 1.00 88.31 67 TYR A N 1
ATOM 520 C CA . TYR A 1 67 ? -14.716 -6.558 15.215 1.00 88.31 67 TYR A CA 1
ATOM 521 C C . TYR A 1 67 ? -13.399 -7.323 15.109 1.00 88.31 67 TYR A C 1
ATOM 523 O O . TYR A 1 67 ? -12.527 -7.227 15.978 1.00 88.31 67 TYR A O 1
ATOM 531 N N . ARG A 1 68 ? -13.272 -8.118 14.044 1.00 80.12 68 ARG A N 1
ATOM 532 C CA . ARG A 1 68 ? -12.027 -8.804 13.704 1.00 80.12 68 ARG A CA 1
ATOM 533 C C . ARG A 1 68 ? -10.873 -7.807 13.609 1.00 80.12 68 ARG A C 1
ATOM 535 O O . ARG A 1 68 ? -11.064 -6.622 13.340 1.00 80.12 68 ARG A O 1
ATOM 542 N N . PHE A 1 69 ? -9.660 -8.306 13.824 1.00 77.62 69 PHE A N 1
ATOM 543 C CA . PHE A 1 69 ? -8.459 -7.476 13.815 1.00 77.62 69 PHE A CA 1
ATOM 544 C C . PHE A 1 69 ? -8.203 -6.814 12.447 1.00 77.62 69 PHE A C 1
ATOM 546 O O . PHE A 1 69 ? -7.490 -5.829 12.389 1.00 77.62 69 PHE A O 1
ATOM 553 N N . ASP A 1 70 ? -8.807 -7.261 11.355 1.00 73.75 70 ASP A N 1
ATOM 554 C CA . ASP A 1 70 ? -8.711 -6.655 10.018 1.00 73.75 70 ASP A CA 1
ATOM 555 C C . ASP A 1 70 ? -9.659 -5.451 9.808 1.00 73.75 70 ASP A C 1
ATOM 557 O O . ASP A 1 70 ? -9.514 -4.697 8.847 1.00 73.75 70 ASP A O 1
ATOM 561 N N . ARG A 1 71 ? -10.621 -5.203 10.709 1.00 81.06 71 ARG A N 1
ATOM 562 C CA . ARG A 1 71 ? -11.607 -4.126 10.539 1.00 81.06 71 ARG A CA 1
ATOM 563 C C . ARG A 1 71 ? -11.121 -2.792 11.083 1.00 81.06 71 ARG A C 1
ATOM 565 O O . ARG A 1 71 ? -10.901 -2.642 12.284 1.00 81.06 71 ARG A O 1
ATOM 572 N N . ARG A 1 72 ? -11.030 -1.787 10.210 1.00 87.31 72 ARG A N 1
ATOM 573 C CA . ARG A 1 72 ? -10.681 -0.424 10.613 1.00 87.31 72 ARG A CA 1
ATOM 574 C C . ARG A 1 72 ? -11.839 0.232 11.355 1.00 87.31 72 ARG A C 1
ATOM 576 O O . ARG A 1 72 ? -12.994 0.205 10.926 1.00 87.31 72 ARG A O 1
ATOM 583 N N . VAL A 1 73 ? -11.501 0.861 12.468 1.00 90.69 73 VAL A N 1
ATOM 584 C CA . VAL A 1 73 ? -12.408 1.627 13.313 1.00 90.69 73 VAL A CA 1
ATOM 585 C C . VAL A 1 73 ? -11.851 3.029 13.445 1.00 90.69 73 VAL A C 1
ATOM 587 O O . VAL A 1 73 ? -10.647 3.227 13.612 1.00 90.69 73 VAL A O 1
ATOM 590 N N . ALA A 1 74 ? -12.736 4.009 13.408 1.00 91.25 74 ALA A N 1
ATOM 591 C CA . ALA A 1 74 ? -12.380 5.394 13.615 1.00 91.25 74 ALA A CA 1
ATOM 592 C C . ALA A 1 74 ? -13.248 6.020 14.705 1.00 91.25 74 ALA A C 1
ATOM 594 O O . ALA A 1 74 ? -14.337 5.546 15.019 1.00 91.25 74 ALA A O 1
ATOM 595 N N . VAL A 1 75 ? -12.742 7.077 15.327 1.00 89.81 75 VAL A N 1
ATOM 596 C CA . VAL A 1 75 ? -13.443 7.836 16.358 1.00 89.81 75 VAL A CA 1
ATOM 597 C C . VAL A 1 75 ? -13.460 9.288 15.940 1.00 89.81 75 VAL A C 1
ATOM 599 O O . VAL A 1 75 ? -12.414 9.875 15.656 1.00 89.81 75 VAL A O 1
ATOM 602 N N . ARG A 1 76 ? -14.646 9.886 15.962 1.00 89.69 76 ARG A N 1
ATOM 603 C CA . ARG A 1 76 ? -14.832 11.317 15.731 1.00 89.69 76 ARG A CA 1
ATOM 604 C C . ARG A 1 76 ? -15.589 11.953 16.883 1.00 89.69 76 ARG A C 1
ATOM 606 O O . ARG A 1 76 ? -16.342 11.277 17.583 1.00 89.69 76 ARG A O 1
ATOM 613 N N . LEU A 1 77 ? -15.421 13.256 17.054 1.00 86.94 77 LEU A N 1
ATOM 614 C CA . LEU A 1 77 ? -16.378 14.052 17.811 1.00 86.94 77 LEU A CA 1
ATOM 615 C C . LEU A 1 77 ? -17.612 14.283 16.944 1.00 86.94 77 LEU A C 1
ATOM 617 O O . LEU A 1 77 ? -17.480 14.581 15.761 1.00 86.94 77 LEU A O 1
ATOM 621 N N . ASP A 1 78 ? -18.788 14.126 17.534 1.00 77.88 78 ASP A N 1
ATOM 622 C CA . ASP A 1 78 ? -20.065 14.535 16.963 1.00 77.88 78 ASP A CA 1
ATOM 623 C C . ASP A 1 78 ? -20.242 16.029 17.276 1.00 77.88 78 ASP A C 1
ATOM 625 O O . ASP A 1 78 ? -20.527 16.375 18.431 1.00 77.88 78 ASP A O 1
ATOM 629 N N . PRO A 1 79 ? -19.942 16.944 16.333 1.00 65.75 79 PRO A N 1
ATOM 630 C CA . PRO A 1 79 ? -20.043 18.363 16.615 1.00 65.75 79 PRO A CA 1
ATOM 631 C C . PRO A 1 79 ? -21.505 18.756 16.843 1.00 65.75 79 PRO A C 1
ATOM 633 O O . PRO A 1 79 ? -22.406 18.312 16.133 1.00 65.75 79 PRO A O 1
ATOM 636 N N . ALA A 1 80 ? -21.739 19.687 17.769 1.00 56.84 80 ALA A N 1
ATOM 637 C CA . ALA A 1 80 ? -22.925 20.525 17.659 1.00 56.84 80 ALA A CA 1
ATOM 638 C C . ALA A 1 80 ? -22.738 21.432 16.422 1.00 56.84 80 ALA A C 1
ATOM 640 O O . ALA A 1 80 ? -21.677 22.059 16.297 1.00 56.84 80 ALA A O 1
ATOM 641 N N . PRO A 1 81 ? -23.714 21.521 15.498 1.00 52.59 81 PRO A N 1
ATOM 642 C CA . PRO A 1 81 ? -23.647 22.477 14.395 1.00 52.59 81 PRO A CA 1
ATOM 643 C C . PRO A 1 81 ? -23.386 23.892 14.942 1.00 52.59 81 PRO A C 1
ATOM 645 O O . PRO A 1 81 ? -23.985 24.248 15.961 1.00 52.59 81 PRO A O 1
ATOM 648 N N . PRO A 1 82 ? -22.515 24.710 14.320 1.00 50.66 82 PRO A N 1
ATOM 649 C CA . PRO A 1 82 ? -21.985 24.609 12.954 1.00 50.66 82 PRO A CA 1
ATOM 650 C C . PRO A 1 82 ? -20.552 24.038 12.841 1.00 50.66 82 PRO A C 1
ATOM 652 O O . PRO A 1 82 ? -19.870 24.312 11.856 1.00 50.66 82 PRO A O 1
ATOM 655 N N . ALA A 1 83 ? -20.048 23.308 13.841 1.00 61.69 83 ALA A N 1
ATOM 656 C CA . ALA A 1 83 ? -18.643 22.897 13.848 1.00 61.69 83 ALA A CA 1
ATOM 657 C C . ALA A 1 83 ? -18.313 21.812 12.801 1.00 61.69 83 ALA A C 1
ATOM 659 O O . ALA A 1 83 ? -19.119 20.930 12.505 1.00 61.69 83 ALA A O 1
ATOM 660 N N . SER A 1 84 ? -17.099 21.895 12.253 1.00 63.66 84 SER A N 1
ATOM 661 C CA . SER A 1 84 ? -16.512 20.888 11.367 1.00 63.66 84 SER A CA 1
ATOM 662 C C . SER A 1 84 ? -16.328 19.553 12.091 1.00 63.66 84 SER A C 1
ATOM 664 O O . SER A 1 84 ? -16.138 19.515 13.310 1.00 63.66 84 SER A O 1
ATOM 666 N N . LEU A 1 85 ? -16.361 18.454 11.336 1.00 69.06 85 LEU A N 1
ATOM 667 C CA . LEU A 1 85 ? -16.058 17.124 11.856 1.00 69.06 85 LEU A CA 1
ATOM 668 C C . LEU A 1 85 ? -14.619 17.102 12.391 1.00 69.06 85 LEU A C 1
ATOM 670 O O . LEU A 1 85 ? -13.702 17.630 11.766 1.00 69.06 85 LEU A O 1
ATOM 674 N N . ILE A 1 86 ? -14.420 16.512 13.572 1.00 80.81 86 ILE A N 1
ATOM 675 C CA . ILE A 1 86 ? -13.088 16.367 14.172 1.00 80.81 86 ILE A CA 1
ATOM 676 C C . ILE A 1 86 ? -12.813 14.882 14.372 1.00 80.81 86 ILE A C 1
ATOM 678 O O . ILE A 1 86 ? -13.368 14.250 15.276 1.00 80.81 86 ILE A O 1
ATOM 682 N N . TRP A 1 87 ? -11.927 14.332 13.546 1.00 82.88 87 TRP A N 1
ATOM 683 C CA . TRP A 1 87 ? -11.401 12.982 13.720 1.00 82.88 87 TRP A CA 1
ATOM 684 C C . TRP A 1 87 ? -10.404 12.947 14.880 1.00 82.88 87 TRP A C 1
ATOM 686 O O . TRP A 1 87 ? -9.454 13.732 14.950 1.00 82.88 87 TRP A O 1
ATOM 696 N N . LEU A 1 88 ? -10.634 12.031 15.815 1.00 86.06 88 LEU A N 1
ATOM 697 C CA . LEU A 1 88 ? -9.789 11.838 16.991 1.00 86.06 88 LEU A CA 1
ATOM 698 C C . LEU A 1 88 ? -8.816 10.673 16.822 1.00 86.06 88 LEU A C 1
ATOM 700 O O . LEU A 1 88 ? -7.711 10.730 17.361 1.00 86.06 88 LEU A O 1
ATOM 704 N N . PHE A 1 89 ? -9.239 9.621 16.124 1.00 88.75 89 PHE A N 1
ATOM 705 C CA . PHE A 1 89 ? -8.495 8.374 15.995 1.00 88.75 89 PHE A CA 1
ATOM 706 C C . PHE A 1 89 ? -8.966 7.583 14.778 1.00 88.75 89 PHE A C 1
ATOM 708 O O . PHE A 1 89 ? -10.155 7.588 14.463 1.00 88.75 89 PHE A O 1
ATOM 715 N N . ASP A 1 90 ? -8.056 6.836 14.172 1.00 88.31 90 ASP A N 1
ATOM 716 C CA . ASP A 1 90 ? -8.346 5.765 13.235 1.00 88.31 90 ASP A CA 1
ATOM 717 C C . ASP A 1 90 ? -7.305 4.647 13.382 1.00 88.31 90 ASP A C 1
ATOM 719 O O . ASP A 1 90 ? -6.108 4.878 13.567 1.00 88.31 90 ASP A O 1
ATOM 723 N N . GLY A 1 91 ? -7.765 3.404 13.352 1.00 88.75 91 GLY A N 1
ATOM 724 C CA . GLY A 1 91 ? -6.901 2.273 13.636 1.00 88.75 91 GLY A CA 1
ATOM 725 C C . GLY A 1 91 ? -7.636 0.953 13.595 1.00 88.75 91 GLY A C 1
ATOM 726 O O . GLY A 1 91 ? -8.740 0.856 13.065 1.00 88.75 91 GLY A O 1
ATOM 727 N N . PHE A 1 92 ? -7.011 -0.069 14.157 1.00 87.75 92 PHE A N 1
ATOM 728 C CA . PHE A 1 92 ? -7.520 -1.431 14.100 1.00 87.75 92 PHE A CA 1
ATOM 729 C C . PHE A 1 92 ? -7.568 -2.033 15.496 1.00 87.75 92 PHE A C 1
ATOM 731 O O . PHE A 1 92 ? -6.694 -1.724 16.314 1.00 87.75 92 PHE A O 1
ATOM 738 N N . PRO A 1 93 ? -8.533 -2.925 15.777 1.00 89.25 93 PRO A N 1
ATOM 739 C CA . PRO A 1 93 ? -8.479 -3.753 16.963 1.00 89.25 93 PRO A CA 1
ATOM 740 C C . PRO A 1 93 ? -7.131 -4.478 17.030 1.00 89.25 93 PRO A C 1
ATOM 742 O O . PRO A 1 93 ? -6.632 -5.008 16.033 1.00 89.25 93 PRO A O 1
ATOM 745 N N . THR A 1 94 ? -6.535 -4.496 18.215 1.00 87.00 94 THR A N 1
ATOM 746 C CA . THR A 1 94 ? -5.325 -5.275 18.518 1.00 87.00 94 THR A CA 1
ATOM 747 C C . THR A 1 94 ? -5.534 -6.206 19.697 1.00 87.00 94 THR A C 1
ATOM 749 O O . THR A 1 94 ? -4.866 -7.235 19.807 1.00 87.00 94 THR A O 1
ATOM 752 N N . ARG A 1 95 ? -6.518 -5.913 20.554 1.00 87.75 95 ARG A N 1
ATOM 753 C CA . ARG A 1 95 ? -6.950 -6.830 21.603 1.00 87.75 95 ARG A CA 1
ATOM 754 C C . ARG A 1 95 ? -8.447 -6.721 21.848 1.00 87.75 95 ARG A C 1
ATOM 756 O O . ARG A 1 95 ? -8.999 -5.628 21.899 1.00 87.75 95 ARG A O 1
ATOM 763 N N . LEU A 1 96 ? -9.072 -7.870 22.080 1.00 88.56 96 LEU A N 1
ATOM 764 C CA . LEU A 1 96 ? -10.436 -7.984 22.580 1.00 88.56 96 LEU A CA 1
ATOM 765 C C . LEU A 1 96 ? -10.391 -8.628 23.968 1.00 88.56 96 LEU A C 1
ATOM 767 O O . LEU A 1 96 ? -9.773 -9.680 24.146 1.00 88.56 96 LEU A O 1
ATOM 771 N N . ARG A 1 97 ? -11.014 -7.993 24.961 1.00 87.69 97 ARG A N 1
ATOM 772 C CA . ARG A 1 97 ? -11.078 -8.480 26.344 1.00 87.69 97 ARG A CA 1
ATOM 773 C C . ARG A 1 97 ? -12.522 -8.619 26.790 1.00 87.69 97 ARG A C 1
ATOM 775 O O . ARG A 1 97 ? -13.314 -7.701 26.620 1.00 87.69 97 ARG A O 1
ATOM 782 N N . HIS A 1 98 ? -12.833 -9.745 27.418 1.00 84.62 98 HIS A N 1
ATOM 783 C CA . HIS A 1 98 ? -14.063 -9.879 28.184 1.00 84.62 98 HIS A CA 1
ATOM 784 C C . HIS A 1 98 ? -13.857 -9.229 29.556 1.00 84.62 98 HIS A C 1
ATOM 786 O O . HIS A 1 98 ? -12.873 -9.529 30.235 1.00 84.62 98 HIS A O 1
ATOM 792 N N . VAL A 1 99 ? -14.743 -8.312 29.934 1.00 82.56 99 VAL A N 1
ATOM 793 C CA . VAL A 1 99 ? -14.669 -7.558 31.185 1.00 82.56 99 VAL A CA 1
ATOM 794 C C . VAL A 1 99 ? -16.038 -7.600 31.858 1.00 82.56 99 VAL A C 1
ATOM 796 O O . VAL A 1 99 ? -17.070 -7.456 31.215 1.00 82.56 99 VAL A O 1
ATOM 799 N N . LEU A 1 100 ? -16.057 -7.776 33.174 1.00 75.19 100 LEU A N 1
ATOM 800 C CA . LEU A 1 100 ? -17.254 -7.534 33.974 1.00 75.19 100 LEU A CA 1
ATOM 801 C C . LEU A 1 100 ? -17.242 -6.058 34.363 1.00 75.19 100 LEU A C 1
ATOM 803 O O . LEU A 1 100 ? -16.414 -5.642 35.176 1.00 75.19 100 LEU A O 1
ATOM 807 N N . ALA A 1 101 ? -18.103 -5.246 33.747 1.00 64.12 101 ALA A N 1
ATOM 808 C CA . ALA A 1 101 ? -18.144 -3.820 34.043 1.00 64.12 101 ALA A CA 1
ATOM 809 C C . ALA A 1 101 ? -18.649 -3.601 35.482 1.00 64.12 101 ALA A C 1
ATOM 811 O O . ALA A 1 101 ? -19.764 -4.021 35.800 1.00 64.12 101 ALA A O 1
ATOM 812 N N . PRO A 1 102 ? -17.900 -2.889 36.345 1.00 53.53 102 PRO A N 1
ATOM 813 C CA . PRO A 1 102 ? -18.340 -2.595 37.708 1.00 53.53 102 PRO A CA 1
ATOM 814 C C . PRO A 1 102 ? -19.324 -1.409 37.789 1.00 53.53 102 PRO A C 1
ATOM 816 O O . PRO A 1 102 ? -19.626 -0.941 38.882 1.00 53.53 102 PRO A O 1
ATOM 819 N N . HIS A 1 103 ? -19.780 -0.848 36.662 1.00 47.81 103 HIS A N 1
ATOM 820 C CA . HIS A 1 103 ? -20.640 0.341 36.651 1.00 47.81 103 HIS A CA 1
ATOM 821 C C . HIS A 1 103 ? -22.131 -0.029 36.671 1.00 47.81 103 HIS A C 1
ATOM 823 O O . HIS A 1 103 ? -22.731 -0.281 35.628 1.00 47.81 103 HIS A O 1
ATOM 829 N N . GLY A 1 104 ? -22.718 -0.012 37.872 1.00 51.25 104 GLY A N 1
ATOM 830 C CA . GLY A 1 104 ? -24.147 -0.218 38.138 1.00 51.25 104 GLY A CA 1
ATOM 831 C C . GLY A 1 104 ? -24.397 -1.165 39.318 1.00 51.25 104 GLY A C 1
ATOM 832 O O . GLY A 1 104 ? -23.470 -1.794 39.815 1.00 51.25 104 GLY A O 1
ATOM 833 N N . GLU A 1 105 ? -25.654 -1.283 39.759 1.00 48.31 105 GLU A N 1
ATOM 834 C CA . GLU A 1 105 ? -26.066 -2.208 40.839 1.00 48.31 105 GLU A CA 1
ATOM 835 C C . GLU A 1 105 ? -25.986 -3.695 40.432 1.00 48.31 105 GLU A C 1
ATOM 837 O O . GLU A 1 105 ? -26.022 -4.575 41.287 1.00 48.31 105 GLU A O 1
ATOM 842 N N . THR A 1 106 ? -25.816 -3.989 39.137 1.00 51.47 106 THR A N 1
ATOM 843 C CA . THR A 1 106 ? -25.624 -5.346 38.605 1.00 51.47 106 THR A CA 1
ATOM 844 C C . THR A 1 106 ? -24.429 -5.387 37.651 1.00 51.47 106 THR A C 1
ATOM 846 O O . THR A 1 106 ? -24.439 -4.628 36.674 1.00 51.47 106 THR A O 1
ATOM 849 N N . PRO A 1 107 ? -23.432 -6.265 37.871 1.00 60.38 107 PRO A N 1
ATOM 850 C CA . PRO A 1 107 ? -22.338 -6.451 36.928 1.00 60.38 107 PRO A CA 1
ATOM 851 C C . PRO A 1 107 ? -22.903 -6.928 35.589 1.00 60.38 107 PRO A C 1
ATOM 853 O O . PRO A 1 107 ? -23.629 -7.919 35.527 1.00 60.38 107 PRO A O 1
ATOM 856 N N . ARG A 1 108 ? -22.598 -6.192 34.520 1.00 67.88 108 ARG A N 1
ATOM 857 C CA . ARG A 1 108 ? -22.924 -6.592 33.150 1.00 67.88 108 ARG A CA 1
ATOM 858 C C . ARG A 1 108 ? -21.652 -7.056 32.465 1.00 67.88 108 ARG A C 1
ATOM 860 O O . ARG A 1 108 ? -20.619 -6.388 32.555 1.00 67.88 108 ARG A O 1
ATOM 867 N N . GLU A 1 109 ? -21.745 -8.192 31.790 1.00 73.62 109 GLU A N 1
ATOM 868 C CA . GLU A 1 109 ? -20.706 -8.638 30.872 1.00 73.62 109 GLU A CA 1
ATOM 869 C C . GLU A 1 109 ? -20.566 -7.603 29.759 1.00 73.62 109 GLU A C 1
ATOM 871 O O . GLU A 1 109 ? -21.542 -7.194 29.125 1.00 73.62 109 GLU A O 1
ATOM 876 N N . CYS A 1 110 ? -19.346 -7.126 29.557 1.00 76.81 110 CYS A N 1
ATOM 877 C CA . CYS A 1 110 ? -19.015 -6.248 28.459 1.00 76.81 110 CYS A CA 1
ATOM 878 C C . CYS A 1 110 ? 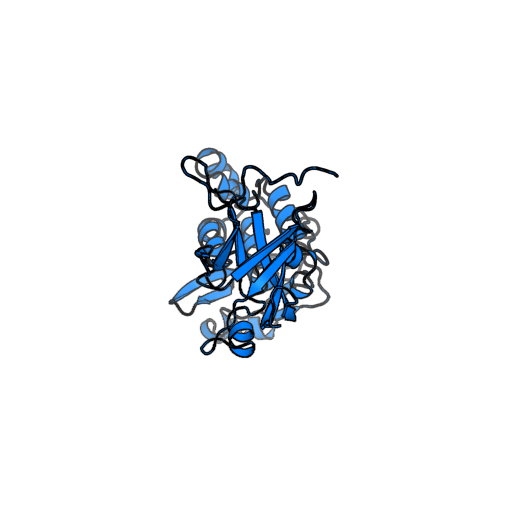-17.768 -6.755 27.746 1.00 76.81 110 CYS A C 1
ATOM 880 O O . CYS A 1 110 ? -16.926 -7.475 28.285 1.00 76.81 110 CYS A O 1
ATOM 882 N N . CYS A 1 111 ? -17.654 -6.373 26.485 1.00 87.81 111 CYS A N 1
ATOM 883 C CA . CYS A 1 111 ? -16.475 -6.649 25.693 1.00 87.81 111 CYS A CA 1
ATOM 884 C C . CYS A 1 111 ? -15.743 -5.326 25.465 1.00 87.81 111 CYS A C 1
ATOM 886 O O . CYS A 1 111 ? -16.347 -4.349 25.035 1.00 87.81 111 CYS A O 1
ATOM 888 N N . GLU A 1 112 ? -14.453 -5.271 25.772 1.00 91.00 112 GLU A N 1
ATOM 889 C CA . GLU A 1 112 ? -13.602 -4.119 25.491 1.00 91.00 112 GLU A CA 1
ATOM 890 C C . GLU A 1 112 ? -12.687 -4.406 24.302 1.00 91.00 112 GLU A C 1
ATOM 892 O O . GLU A 1 112 ? -12.083 -5.476 24.203 1.00 91.00 112 GLU A O 1
ATOM 897 N N . LEU A 1 113 ? -12.556 -3.416 23.425 1.00 91.88 113 LEU A N 1
ATOM 898 C CA . LEU A 1 113 ? -11.617 -3.395 22.315 1.00 91.88 113 LEU A CA 1
ATOM 899 C C . LEU A 1 113 ? -10.502 -2.401 22.633 1.00 91.88 113 LEU A C 1
ATOM 901 O O . LEU A 1 113 ? -10.767 -1.228 22.906 1.00 91.88 113 LEU A O 1
ATOM 905 N N . GLU A 1 114 ? -9.260 -2.867 22.573 1.00 92.38 114 GLU A N 1
ATOM 906 C CA . GLU A 1 114 ? -8.080 -2.011 22.472 1.00 92.38 114 GLU A CA 1
ATOM 907 C C . GLU A 1 114 ? -7.713 -1.895 20.994 1.00 92.38 114 GLU A C 1
ATOM 909 O O . GLU A 1 114 ? -7.674 -2.900 20.276 1.00 92.38 114 GLU A O 1
ATOM 914 N N . LEU A 1 115 ? -7.472 -0.664 20.551 1.00 91.69 115 LEU A N 1
ATOM 915 C CA . LEU A 1 115 ? -7.114 -0.348 19.180 1.00 91.69 115 LEU A CA 1
ATOM 916 C C . LEU A 1 115 ? -5.803 0.423 19.157 1.00 91.69 115 LEU A C 1
ATOM 918 O O . LEU A 1 115 ? -5.636 1.384 19.916 1.00 91.69 115 LEU A O 1
ATOM 922 N N . ASP A 1 116 ? -4.920 0.041 18.241 1.00 88.25 116 ASP A N 1
ATOM 923 C CA . ASP A 1 116 ? -3.726 0.812 17.908 1.00 88.25 116 ASP A CA 1
ATOM 924 C C . ASP A 1 116 ? -3.963 1.586 16.611 1.00 88.25 116 ASP A C 1
ATOM 926 O O . ASP A 1 116 ? -4.697 1.142 15.718 1.00 88.25 116 ASP A O 1
ATOM 930 N N . HIS A 1 117 ? -3.360 2.772 16.532 1.00 87.00 117 HIS A N 1
ATOM 931 C CA . HIS A 1 117 ? -3.481 3.642 15.375 1.00 87.00 117 HIS A CA 1
ATOM 932 C C . HIS A 1 117 ? -3.026 2.934 14.101 1.00 87.00 117 HIS A C 1
ATOM 934 O O . HIS A 1 117 ? -2.122 2.097 14.101 1.00 87.00 117 HIS A O 1
ATOM 940 N N . VAL A 1 118 ? -3.606 3.341 12.981 1.00 80.25 118 VAL A N 1
ATOM 941 C CA . VAL A 1 118 ? -3.285 2.823 11.654 1.00 80.25 118 VAL A CA 1
ATOM 942 C C . VAL A 1 118 ? -1.775 2.784 11.360 1.00 80.25 118 VAL A C 1
ATOM 944 O O . VAL A 1 118 ? -1.238 1.795 10.857 1.00 80.25 118 VAL A O 1
ATOM 947 N N . ALA A 1 119 ? -1.066 3.842 11.750 1.00 78.12 119 ALA A N 1
ATOM 948 C CA . ALA A 1 119 ? 0.373 3.963 11.551 1.00 78.12 119 ALA A CA 1
ATOM 949 C C . ALA A 1 119 ? 1.172 2.928 12.362 1.00 78.12 119 ALA A C 1
ATOM 951 O O . ALA A 1 119 ? 2.267 2.560 11.955 1.00 78.12 119 ALA A O 1
ATOM 952 N N . SER A 1 120 ? 0.655 2.414 13.481 1.00 78.88 120 SER A N 1
ATOM 953 C CA . SER A 1 120 ? 1.349 1.388 14.266 1.00 78.88 120 SER A CA 1
ATOM 954 C C . SER A 1 120 ? 1.503 0.082 13.479 1.00 78.88 120 SER A C 1
ATOM 956 O O . SER A 1 120 ? 2.541 -0.564 13.590 1.00 78.88 120 SER A O 1
ATOM 958 N N . ARG A 1 121 ? 0.533 -0.283 12.626 1.00 76.00 121 ARG A N 1
ATOM 959 C CA . ARG A 1 121 ? 0.652 -1.468 11.754 1.00 76.00 121 ARG A CA 1
ATOM 960 C C . ARG A 1 121 ? 1.720 -1.299 10.691 1.00 76.00 121 ARG A C 1
ATOM 962 O O . ARG A 1 121 ? 2.532 -2.198 10.510 1.00 76.00 121 ARG A O 1
ATOM 969 N N . LEU A 1 122 ? 1.742 -0.137 10.042 1.00 77.69 122 LEU A N 1
ATOM 970 C CA . LEU A 1 122 ? 2.730 0.178 9.011 1.00 77.69 122 LEU A CA 1
ATOM 971 C C . LEU A 1 122 ? 4.155 0.284 9.564 1.00 77.69 122 LEU A C 1
ATOM 973 O O . LEU A 1 122 ? 5.094 0.061 8.811 1.00 77.69 122 LEU A O 1
ATOM 977 N N . ASN A 1 123 ? 4.310 0.623 10.848 1.00 77.81 123 ASN A N 1
ATOM 978 C CA . ASN A 1 123 ? 5.615 0.778 11.494 1.00 77.81 123 ASN A CA 1
ATOM 979 C C . ASN A 1 123 ? 6.125 -0.509 12.162 1.00 77.81 123 ASN A C 1
ATOM 981 O O . ASN A 1 123 ? 7.317 -0.797 12.117 1.00 77.81 123 ASN A O 1
ATOM 985 N N . PHE A 1 124 ? 5.241 -1.270 12.813 1.00 76.00 124 PHE A N 1
ATOM 986 C CA . PHE A 1 124 ? 5.647 -2.338 13.738 1.00 76.00 124 PHE A CA 1
ATOM 987 C C . PHE A 1 124 ? 5.064 -3.715 13.406 1.00 76.00 124 PHE A C 1
ATOM 989 O O . PHE A 1 124 ? 5.408 -4.696 14.064 1.00 76.00 124 PHE A O 1
ATOM 996 N N . GLY A 1 125 ? 4.172 -3.816 12.416 1.00 72.56 125 GLY A N 1
ATOM 997 C CA . GLY A 1 125 ? 3.616 -5.098 11.995 1.00 72.56 125 GLY A CA 1
ATOM 998 C C . GLY A 1 125 ? 4.709 -6.019 11.436 1.00 72.56 125 GLY A C 1
ATOM 999 O O . GLY A 1 125 ? 5.516 -5.560 10.626 1.00 72.56 125 GLY A O 1
ATOM 1000 N N . PRO A 1 126 ? 4.738 -7.319 11.791 1.00 69.69 126 PRO A N 1
ATOM 1001 C CA . PRO A 1 126 ? 5.653 -8.276 11.164 1.00 69.69 126 PRO A CA 1
ATOM 1002 C C . PRO A 1 126 ? 5.483 -8.330 9.640 1.00 69.69 126 PRO A C 1
ATOM 1004 O O . PRO A 1 126 ? 6.458 -8.444 8.911 1.00 69.69 126 PRO A O 1
ATOM 1007 N N . SER A 1 127 ? 4.245 -8.172 9.162 1.00 71.00 127 SER A N 1
ATOM 1008 C CA . SER A 1 127 ? 3.891 -8.102 7.740 1.00 71.00 127 SER A CA 1
ATOM 1009 C C . SER A 1 127 ? 4.190 -6.754 7.077 1.00 71.00 127 SER A C 1
ATOM 1011 O O . SER A 1 127 ? 3.932 -6.604 5.889 1.00 71.00 127 SER A O 1
ATOM 1013 N N . ALA A 1 128 ? 4.676 -5.762 7.828 1.00 77.69 128 ALA A N 1
ATOM 1014 C CA . ALA A 1 128 ? 5.069 -4.463 7.289 1.00 77.69 128 ALA A CA 1
ATOM 1015 C C . ALA A 1 128 ? 6.573 -4.380 7.004 1.00 77.69 128 ALA A C 1
ATOM 1017 O O . ALA A 1 128 ? 7.022 -3.356 6.499 1.00 77.69 128 ALA A O 1
ATOM 1018 N N . GLN A 1 129 ? 7.345 -5.416 7.347 1.00 86.00 129 GLN A N 1
ATOM 1019 C CA . GLN A 1 129 ? 8.776 -5.475 7.070 1.00 86.00 129 GLN A CA 1
ATOM 1020 C C . GLN A 1 129 ? 9.013 -5.835 5.607 1.00 86.00 129 GLN A C 1
ATOM 1022 O O . GLN A 1 129 ? 8.430 -6.790 5.093 1.00 86.00 129 GLN A O 1
ATOM 1027 N N . ILE A 1 130 ? 9.887 -5.085 4.946 1.00 88.69 130 ILE A N 1
ATOM 1028 C CA . ILE A 1 130 ? 10.303 -5.375 3.577 1.00 88.69 130 ILE A CA 1
ATOM 1029 C C . ILE A 1 130 ? 11.528 -6.277 3.638 1.00 88.69 130 ILE A C 1
ATOM 1031 O O . ILE A 1 130 ? 12.577 -5.877 4.144 1.00 88.69 130 ILE A O 1
ATOM 1035 N N . ILE A 1 131 ? 11.371 -7.500 3.140 1.00 89.38 131 ILE A N 1
ATOM 1036 C CA . ILE A 1 131 ? 12.426 -8.508 3.104 1.00 89.38 131 ILE A CA 1
ATOM 1037 C C . ILE A 1 131 ? 12.428 -9.141 1.718 1.00 89.38 131 ILE A C 1
ATOM 1039 O O . ILE A 1 131 ? 11.391 -9.622 1.254 1.00 89.38 131 ILE A O 1
ATOM 1043 N N . GLY A 1 132 ? 13.593 -9.158 1.078 1.00 91.25 132 GLY A N 1
ATOM 1044 C CA . GLY A 1 132 ? 13.766 -9.795 -0.221 1.00 91.25 132 GLY A CA 1
ATOM 1045 C C . GLY A 1 132 ? 13.076 -9.058 -1.372 1.00 91.25 132 GLY A C 1
ATOM 1046 O O . GLY A 1 132 ? 12.591 -7.927 -1.255 1.00 91.25 132 GLY A O 1
ATOM 1047 N N . ARG A 1 133 ? 13.016 -9.725 -2.530 1.00 93.56 133 ARG A N 1
ATOM 1048 C CA . ARG A 1 133 ? 12.369 -9.181 -3.733 1.00 93.56 133 ARG A CA 1
ATOM 1049 C C . ARG A 1 133 ? 11.541 -10.207 -4.497 1.00 93.56 133 ARG A C 1
ATOM 1051 O O . ARG A 1 133 ? 11.846 -11.391 -4.479 1.00 93.56 133 ARG A O 1
ATOM 1058 N N . SER A 1 134 ? 10.514 -9.749 -5.208 1.00 95.50 134 SER A N 1
ATOM 1059 C CA . SER A 1 134 ? 9.720 -10.570 -6.127 1.00 95.50 134 SER A CA 1
ATOM 1060 C C . SER A 1 134 ? 10.292 -10.509 -7.542 1.00 95.50 134 SER A C 1
ATOM 1062 O O . SER A 1 134 ? 10.504 -9.421 -8.088 1.00 95.50 134 SER A O 1
ATOM 1064 N N . MET A 1 135 ? 10.525 -11.681 -8.136 1.00 95.12 135 MET A N 1
ATOM 1065 C CA . MET A 1 135 ? 11.164 -11.858 -9.448 1.00 95.12 135 MET A CA 1
ATOM 1066 C C . MET A 1 135 ? 10.476 -12.956 -10.269 1.00 95.12 135 MET A C 1
ATOM 1068 O O . MET A 1 135 ? 9.622 -13.683 -9.760 1.00 95.12 135 MET A O 1
ATOM 1072 N N . ARG A 1 136 ? 10.881 -13.120 -11.533 1.00 94.00 136 ARG A N 1
ATOM 1073 C CA . ARG A 1 136 ? 10.623 -14.342 -12.310 1.00 94.00 136 ARG A CA 1
ATOM 1074 C C . ARG A 1 136 ? 11.828 -15.268 -12.192 1.00 94.00 136 ARG A C 1
ATOM 1076 O O . ARG A 1 136 ? 12.941 -14.865 -12.519 1.00 94.00 136 ARG A O 1
ATOM 1083 N N . ASP A 1 137 ? 11.611 -16.490 -11.720 1.00 91.81 137 ASP A N 1
ATOM 1084 C CA . ASP A 1 137 ? 12.636 -17.534 -11.760 1.00 91.81 137 ASP A CA 1
ATOM 1085 C C . ASP A 1 137 ? 12.707 -18.181 -13.157 1.00 91.81 137 ASP A C 1
ATOM 1087 O O . ASP A 1 137 ? 11.911 -17.877 -14.051 1.00 91.81 137 ASP A O 1
ATOM 1091 N N . ALA A 1 138 ? 13.665 -19.092 -13.349 1.00 91.19 138 ALA A N 1
ATOM 1092 C CA . ALA A 1 138 ? 13.832 -19.807 -14.614 1.00 91.19 138 ALA A CA 1
ATOM 1093 C C . ALA A 1 138 ? 12.565 -20.580 -15.016 1.00 91.19 138 ALA A C 1
ATOM 1095 O O . ALA A 1 138 ? 12.166 -20.552 -1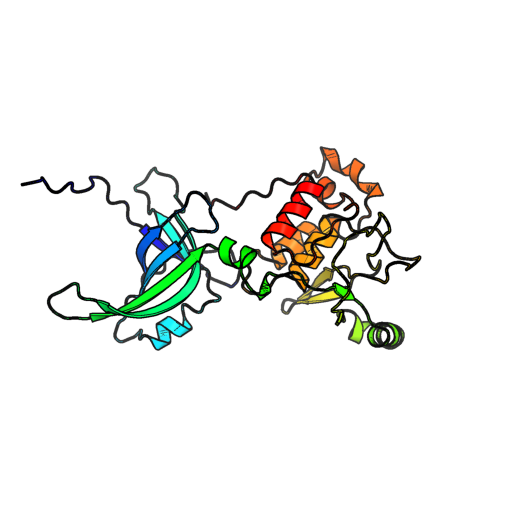6.174 1.00 91.19 138 ALA A O 1
ATOM 1096 N N . ARG A 1 139 ? 11.873 -21.195 -14.049 1.00 94.69 139 ARG A N 1
ATOM 1097 C CA . ARG A 1 139 ? 10.639 -21.950 -14.296 1.00 94.69 139 ARG A CA 1
ATOM 1098 C C . ARG A 1 139 ? 9.526 -21.051 -14.839 1.00 94.69 139 ARG A C 1
ATOM 1100 O O . ARG A 1 139 ? 8.803 -21.461 -15.742 1.00 94.69 139 ARG A O 1
ATOM 1107 N N . ILE A 1 140 ? 9.365 -19.849 -14.290 1.00 93.44 140 ILE A N 1
ATOM 1108 C CA . ILE A 1 140 ? 8.388 -18.865 -14.764 1.00 93.44 140 ILE A CA 1
ATOM 1109 C C . ILE A 1 140 ? 8.793 -18.340 -16.142 1.00 93.44 140 ILE A C 1
ATOM 1111 O O . ILE A 1 140 ? 7.932 -18.205 -17.006 1.00 93.44 140 ILE A O 1
ATOM 1115 N N . ALA A 1 141 ? 10.081 -18.069 -16.366 1.00 90.94 141 ALA A N 1
ATOM 1116 C CA . ALA A 1 141 ? 10.580 -17.612 -17.661 1.00 90.94 141 ALA A CA 1
ATOM 1117 C C . ALA A 1 141 ? 10.349 -18.654 -18.773 1.00 90.94 141 ALA A C 1
ATOM 1119 O O . ALA A 1 141 ? 9.816 -18.312 -19.829 1.00 90.94 141 ALA A O 1
ATOM 1120 N N . ASP A 1 142 ? 10.663 -19.922 -18.508 1.00 93.56 142 ASP A N 1
ATOM 1121 C CA . ASP A 1 142 ? 10.399 -21.037 -19.423 1.00 93.56 142 ASP A CA 1
ATOM 1122 C C . ASP A 1 142 ? 8.890 -21.224 -19.639 1.00 93.56 142 ASP A C 1
ATOM 1124 O O . ASP A 1 142 ? 8.428 -21.400 -20.767 1.00 93.56 142 ASP A O 1
ATOM 1128 N N . GLY A 1 143 ? 8.099 -21.114 -18.567 1.00 92.50 143 GLY A N 1
ATOM 1129 C CA . GLY A 1 143 ? 6.640 -21.164 -18.622 1.00 92.50 143 GLY A CA 1
ATOM 1130 C C . GLY A 1 143 ? 6.040 -20.068 -19.502 1.00 92.50 143 GLY A C 1
ATOM 1131 O O . GLY A 1 143 ? 5.184 -20.359 -20.331 1.00 92.50 143 GLY A O 1
ATOM 1132 N N . LEU A 1 144 ? 6.536 -18.831 -19.401 1.00 91.44 144 LEU A N 1
ATOM 1133 C CA . LEU A 1 144 ? 6.126 -17.707 -20.251 1.00 91.44 144 LEU A CA 1
ATOM 1134 C C . LEU A 1 144 ? 6.442 -17.932 -21.735 1.00 91.44 144 LEU A C 1
ATOM 1136 O O . LEU A 1 144 ? 5.734 -17.394 -22.582 1.00 91.44 144 LEU A O 1
ATOM 1140 N N . ALA A 1 145 ? 7.480 -18.707 -22.065 1.00 92.56 145 ALA A N 1
ATOM 1141 C CA . ALA A 1 145 ? 7.814 -19.037 -23.451 1.00 92.56 145 ALA A CA 1
ATOM 1142 C C . ALA A 1 145 ? 6.860 -20.081 -24.061 1.00 92.56 145 ALA A C 1
ATOM 1144 O O . ALA A 1 145 ? 6.681 -20.108 -25.279 1.00 92.56 145 ALA A O 1
ATOM 1145 N N . VAL A 1 146 ? 6.252 -20.932 -23.226 1.00 96.12 146 VAL A N 1
ATOM 1146 C CA . VAL A 1 146 ? 5.369 -22.031 -23.652 1.00 96.12 146 VAL A CA 1
ATOM 1147 C C . VAL A 1 146 ? 3.890 -21.647 -23.556 1.00 96.12 146 VAL A C 1
ATOM 1149 O O . VAL A 1 146 ? 3.141 -21.847 -24.509 1.00 96.12 146 VAL A O 1
ATOM 1152 N N . ASP A 1 147 ? 3.472 -21.088 -22.422 1.00 95.00 147 ASP A N 1
ATOM 1153 C CA . ASP A 1 147 ? 2.105 -20.648 -22.140 1.00 95.00 147 ASP A CA 1
ATOM 1154 C C . ASP A 1 147 ? 2.121 -19.266 -21.456 1.00 95.00 147 ASP A C 1
ATOM 1156 O O . ASP A 1 147 ? 2.056 -19.155 -20.225 1.00 95.00 147 ASP A O 1
ATOM 1160 N N . PRO A 1 148 ? 2.198 -18.176 -22.244 1.00 92.06 148 PRO A N 1
ATOM 1161 C CA . PRO A 1 148 ? 2.234 -16.822 -21.705 1.00 92.06 148 PRO A CA 1
ATOM 1162 C C . PRO A 1 148 ? 1.039 -16.498 -20.803 1.00 92.06 148 PRO A C 1
ATOM 1164 O O . PRO A 1 148 ? 1.189 -15.767 -19.827 1.00 92.06 148 PRO A O 1
ATOM 1167 N N . ALA A 1 149 ? -0.147 -17.032 -21.111 1.00 90.38 149 ALA A N 1
ATOM 1168 C CA . ALA A 1 149 ? -1.369 -16.709 -20.384 1.00 90.38 149 ALA A CA 1
ATOM 1169 C C . ALA A 1 149 ? -1.371 -17.322 -18.977 1.00 90.38 149 ALA A C 1
ATOM 1171 O O . ALA A 1 149 ? -1.768 -16.649 -18.026 1.00 90.38 149 ALA A O 1
ATOM 1172 N N . ALA A 1 150 ? -0.886 -18.560 -18.831 1.00 90.69 150 ALA A N 1
ATOM 1173 C CA . ALA A 1 150 ? -0.808 -19.229 -17.533 1.00 90.69 150 ALA A CA 1
ATOM 1174 C C . ALA A 1 150 ? 0.233 -18.606 -16.587 1.00 90.69 150 ALA A C 1
ATOM 1176 O O . ALA A 1 150 ? 0.071 -18.674 -15.368 1.00 90.69 150 ALA A O 1
ATOM 1177 N N . PHE A 1 151 ? 1.285 -17.982 -17.128 1.00 92.31 151 PHE A N 1
ATOM 1178 C CA . PHE A 1 151 ? 2.392 -17.424 -16.341 1.00 92.31 151 PHE A CA 1
ATOM 1179 C C . PHE A 1 151 ? 2.426 -15.886 -16.296 1.00 92.31 151 PHE A C 1
ATOM 1181 O O . PHE A 1 151 ? 3.291 -15.318 -15.628 1.00 92.31 151 PHE A O 1
ATOM 1188 N N . ALA A 1 152 ? 1.478 -15.189 -16.938 1.00 90.00 152 ALA A N 1
ATOM 1189 C CA . ALA A 1 152 ? 1.448 -13.722 -17.026 1.00 90.00 152 ALA A CA 1
ATOM 1190 C C . ALA A 1 152 ? 1.460 -13.010 -15.660 1.00 90.00 152 ALA A C 1
ATOM 1192 O O . ALA A 1 152 ? 2.031 -11.925 -15.532 1.00 90.00 152 ALA A O 1
ATOM 1193 N N . SER A 1 153 ? 0.842 -13.616 -14.642 1.00 91.31 153 SER A N 1
ATOM 1194 C CA . SER A 1 153 ? 0.766 -13.085 -13.276 1.00 91.31 153 SER A CA 1
ATOM 1195 C C . SER A 1 153 ? 1.811 -13.679 -12.325 1.00 91.31 153 SER A C 1
ATOM 1197 O O . SER A 1 153 ? 1.790 -13.371 -11.136 1.00 91.31 153 SER A O 1
ATOM 1199 N N . ALA A 1 154 ? 2.666 -14.589 -12.801 1.00 93.12 154 ALA A N 1
ATOM 1200 C CA . ALA A 1 154 ? 3.528 -15.380 -11.935 1.00 93.12 154 ALA A CA 1
ATOM 1201 C C . ALA A 1 154 ? 4.780 -14.602 -11.503 1.00 93.12 154 ALA A C 1
ATOM 1203 O O . ALA A 1 154 ? 5.470 -13.979 -12.314 1.00 93.12 154 ALA A O 1
ATOM 1204 N N . SER A 1 155 ? 5.097 -14.704 -10.216 1.00 95.00 155 SER A N 1
ATOM 1205 C CA . SER A 1 155 ? 6.344 -14.254 -9.604 1.00 95.00 155 SER A CA 1
ATOM 1206 C C . SER A 1 155 ? 6.716 -15.195 -8.454 1.00 95.00 155 SER A C 1
ATOM 1208 O O . SER A 1 155 ? 5.892 -15.993 -8.001 1.00 95.00 155 SER A O 1
ATOM 1210 N N . THR A 1 156 ? 7.961 -15.117 -7.991 1.00 94.12 156 THR A N 1
ATOM 1211 C CA . THR A 1 156 ? 8.419 -15.789 -6.773 1.00 94.12 156 THR A CA 1
ATOM 1212 C C . THR A 1 156 ? 9.115 -14.787 -5.853 1.00 94.12 156 THR A C 1
ATOM 1214 O O . THR A 1 156 ? 9.881 -13.954 -6.356 1.00 94.12 156 THR A O 1
ATOM 1217 N N . PRO A 1 157 ? 8.888 -14.846 -4.528 1.00 92.56 157 PRO A N 1
ATOM 1218 C CA . PRO A 1 157 ? 9.754 -14.164 -3.581 1.00 92.56 157 PRO A CA 1
ATOM 1219 C C . PRO A 1 157 ? 11.140 -14.818 -3.606 1.00 92.56 157 PRO A C 1
ATOM 1221 O O . PRO A 1 157 ? 11.266 -16.042 -3.690 1.00 92.56 157 PRO A O 1
ATOM 1224 N N . VAL A 1 158 ? 12.175 -13.988 -3.569 1.00 90.62 158 VAL A N 1
ATOM 1225 C CA . VAL A 1 158 ? 13.578 -14.388 -3.507 1.00 90.62 158 VAL A CA 1
ATOM 1226 C C . VAL A 1 158 ? 14.177 -13.763 -2.257 1.00 90.62 158 VAL A C 1
ATOM 1228 O O . VAL A 1 158 ? 14.517 -12.576 -2.233 1.00 90.62 158 VAL A O 1
ATOM 1231 N N . ASP A 1 159 ? 14.290 -14.586 -1.221 1.00 79.00 159 ASP A N 1
ATOM 1232 C CA . ASP A 1 159 ? 14.910 -14.206 0.041 1.00 79.00 159 ASP A CA 1
ATOM 1233 C C . ASP A 1 159 ? 16.437 -14.121 -0.125 1.00 79.00 159 ASP A C 1
ATOM 1235 O O . ASP A 1 159 ? 17.048 -14.892 -0.870 1.00 79.00 159 ASP A O 1
ATOM 1239 N N . GLY A 1 160 ? 17.072 -13.172 0.567 1.00 82.50 160 GLY A N 1
ATOM 1240 C CA . GLY A 1 160 ? 18.529 -12.983 0.547 1.00 82.50 160 GLY A CA 1
ATOM 1241 C C . GLY A 1 160 ? 19.058 -12.010 -0.512 1.00 82.50 160 GLY A C 1
ATOM 1242 O O . GLY A 1 160 ? 20.257 -11.732 -0.521 1.00 82.50 160 GLY A O 1
ATOM 1243 N N . LEU A 1 161 ? 18.191 -11.450 -1.362 1.00 88.69 161 LEU A N 1
ATOM 1244 C CA . LEU A 1 161 ? 18.534 -10.332 -2.245 1.00 88.69 161 LEU A CA 1
ATOM 1245 C C . LEU A 1 161 ? 17.855 -9.054 -1.743 1.00 88.69 161 LEU A C 1
ATOM 1247 O O . LEU A 1 161 ? 16.626 -9.025 -1.699 1.00 88.69 161 LEU A O 1
ATOM 1251 N N . PRO A 1 162 ? 18.613 -8.004 -1.382 1.00 91.00 162 PRO A N 1
ATOM 1252 C CA . PRO A 1 162 ? 18.030 -6.823 -0.768 1.00 91.00 162 PRO A CA 1
ATOM 1253 C C . PRO A 1 162 ? 17.147 -6.055 -1.757 1.00 91.00 162 PRO A C 1
ATOM 1255 O O . PRO A 1 162 ? 17.456 -5.942 -2.949 1.00 91.00 162 PRO A O 1
ATOM 1258 N N . CYS A 1 163 ? 16.064 -5.476 -1.247 1.00 94.31 163 CYS A N 1
ATOM 1259 C CA . CYS A 1 163 ? 15.187 -4.591 -1.998 1.00 94.31 163 CYS A CA 1
ATOM 1260 C C . CYS A 1 163 ? 15.844 -3.208 -2.182 1.00 94.31 163 CYS A C 1
ATOM 1262 O O . CYS A 1 163 ? 15.628 -2.278 -1.401 1.00 94.31 163 CYS A O 1
ATOM 1264 N N . VAL A 1 164 ? 16.692 -3.089 -3.211 1.00 95.00 164 VAL A N 1
ATOM 1265 C CA . VAL A 1 164 ? 17.383 -1.844 -3.594 1.00 95.00 164 VAL A CA 1
ATOM 1266 C C . VAL A 1 164 ? 16.992 -1.452 -5.014 1.00 95.00 164 VAL A C 1
ATOM 1268 O O . VAL A 1 164 ? 17.345 -2.132 -5.981 1.00 95.00 164 VAL A O 1
ATOM 1271 N N . PHE A 1 165 ? 16.262 -0.350 -5.155 1.00 95.44 165 PHE A N 1
ATOM 1272 C CA . PHE A 1 165 ? 15.849 0.185 -6.448 1.00 95.44 165 PHE A CA 1
ATOM 1273 C C . PHE A 1 165 ? 17.010 0.919 -7.123 1.00 95.44 165 PHE A C 1
ATOM 1275 O O . PHE A 1 165 ? 17.584 1.844 -6.555 1.00 95.44 165 PHE A O 1
ATOM 1282 N N . ASN A 1 166 ? 17.323 0.511 -8.354 1.00 94.25 166 ASN A N 1
ATOM 1283 C CA . ASN A 1 166 ? 18.440 1.009 -9.156 1.00 94.25 166 ASN A CA 1
ATOM 1284 C C . ASN A 1 166 ? 19.807 0.951 -8.438 1.00 94.25 166 ASN A C 1
ATOM 1286 O O . ASN A 1 166 ? 20.507 1.962 -8.335 1.00 94.25 166 ASN A O 1
ATOM 1290 N N . ALA A 1 167 ? 20.170 -0.227 -7.920 1.00 92.12 167 ALA A N 1
ATOM 1291 C CA . ALA A 1 167 ? 21.362 -0.432 -7.098 1.00 92.12 167 ALA A CA 1
ATOM 1292 C C . ALA A 1 167 ? 22.654 0.078 -7.767 1.00 92.12 167 ALA A C 1
ATOM 1294 O O . ALA A 1 167 ? 23.001 -0.317 -8.887 1.00 92.12 167 ALA A O 1
ATOM 1295 N N . GLY A 1 168 ? 23.381 0.964 -7.083 1.00 89.69 168 GLY A N 1
ATOM 1296 C CA . GLY A 1 168 ? 24.578 1.618 -7.623 1.00 89.69 168 GLY A CA 1
ATOM 1297 C C . GLY A 1 168 ? 24.315 2.421 -8.906 1.00 89.69 168 GLY A C 1
ATOM 1298 O O . GLY A 1 168 ? 25.179 2.486 -9.780 1.00 89.69 168 GLY A O 1
ATOM 1299 N N . GLY A 1 169 ? 23.101 2.960 -9.063 1.00 89.00 169 GLY A N 1
ATOM 1300 C CA . GLY A 1 169 ? 22.650 3.692 -10.251 1.00 89.00 169 GLY A CA 1
ATOM 1301 C C . GLY A 1 169 ? 22.324 2.808 -11.462 1.00 89.00 169 GLY A C 1
ATOM 1302 O O . GLY A 1 169 ? 21.998 3.328 -12.531 1.00 89.00 169 GLY A O 1
ATOM 1303 N N . ARG A 1 170 ? 22.407 1.478 -11.332 1.00 92.56 170 ARG A N 1
ATOM 1304 C CA . ARG A 1 170 ? 22.119 0.534 -12.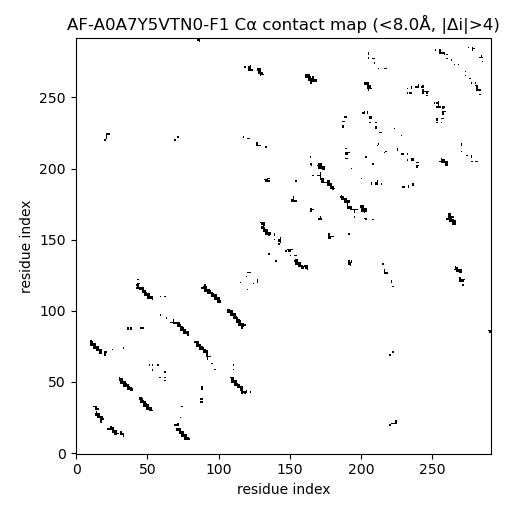420 1.00 92.56 170 ARG A CA 1
ATOM 1305 C C . ARG A 1 170 ? 20.663 0.109 -12.392 1.00 92.56 170 ARG A C 1
ATOM 1307 O O . ARG A 1 170 ? 20.136 -0.237 -11.346 1.00 92.56 170 ARG A O 1
ATOM 1314 N N . SER A 1 171 ? 20.027 0.098 -13.557 1.00 94.94 171 SER A N 1
ATOM 1315 C CA . SER A 1 171 ? 18.649 -0.369 -13.719 1.00 94.94 171 SER A CA 1
ATOM 1316 C C . SER A 1 171 ? 18.511 -1.841 -13.325 1.00 94.94 171 SER A C 1
ATOM 1318 O O . SER A 1 171 ? 19.304 -2.665 -13.763 1.00 94.94 171 SER A O 1
ATOM 1320 N N . ASN A 1 172 ? 17.491 -2.174 -12.533 1.00 95.62 172 ASN A N 1
ATOM 1321 C CA . ASN A 1 172 ? 17.187 -3.552 -12.119 1.00 95.62 172 ASN A CA 1
ATOM 1322 C C . ASN A 1 172 ? 15.671 -3.848 -12.083 1.00 95.62 172 ASN A C 1
ATOM 1324 O O . ASN A 1 172 ? 15.210 -4.732 -11.359 1.00 95.62 172 ASN A O 1
ATOM 1328 N N . CYS A 1 173 ? 14.881 -3.107 -12.868 1.00 96.44 173 CYS A N 1
ATOM 1329 C CA . CYS A 1 173 ? 13.455 -3.357 -13.084 1.00 96.44 173 CYS A CA 1
ATOM 1330 C C . CYS A 1 173 ? 13.260 -4.213 -14.343 1.00 96.44 173 CYS A C 1
ATOM 1332 O O . CYS A 1 173 ? 13.759 -3.851 -15.412 1.00 96.44 173 CYS A O 1
ATOM 1334 N N . ASP A 1 174 ? 12.498 -5.305 -14.243 1.00 95.56 174 ASP A N 1
ATOM 1335 C CA . ASP A 1 174 ? 12.059 -6.086 -15.406 1.00 95.56 174 ASP A CA 1
ATOM 1336 C C . ASP A 1 174 ? 11.189 -5.182 -16.305 1.00 95.56 174 ASP A C 1
ATOM 1338 O O . ASP A 1 174 ? 10.226 -4.590 -15.802 1.00 95.56 174 ASP A O 1
ATOM 1342 N N . PRO A 1 175 ? 11.502 -5.028 -17.607 1.00 93.62 175 PRO A N 1
ATOM 1343 C CA . PRO A 1 175 ? 10.723 -4.189 -18.517 1.00 93.62 175 PRO A CA 1
ATOM 1344 C C . PRO A 1 175 ? 9.309 -4.713 -18.799 1.00 93.62 175 PRO A C 1
ATOM 1346 O O . PRO A 1 175 ? 8.464 -3.953 -19.275 1.00 93.62 175 PRO A O 1
ATOM 1349 N N . ALA A 1 176 ? 9.041 -5.994 -18.542 1.00 92.19 176 ALA A N 1
ATOM 1350 C CA . ALA A 1 176 ? 7.757 -6.634 -18.784 1.00 92.19 176 ALA A CA 1
ATOM 1351 C C . ALA A 1 176 ? 7.008 -6.845 -17.454 1.00 92.19 176 ALA A C 1
ATOM 1353 O O . ALA A 1 176 ? 7.251 -7.844 -16.771 1.00 92.19 176 ALA A O 1
ATOM 1354 N N . PRO A 1 177 ? 6.067 -5.963 -17.069 1.00 93.75 177 PRO A N 1
ATOM 1355 C CA . PRO A 1 177 ? 5.315 -6.135 -15.831 1.00 93.75 177 PRO A CA 1
ATOM 1356 C C . PRO A 1 177 ? 4.444 -7.397 -15.855 1.00 93.75 177 PRO A C 1
ATOM 1358 O O . PRO A 1 177 ? 4.079 -7.898 -16.920 1.00 93.75 177 PRO A O 1
ATOM 1361 N N . ILE A 1 178 ? 4.088 -7.901 -14.674 1.00 92.94 178 ILE A N 1
ATOM 1362 C CA . ILE A 1 178 ? 3.083 -8.960 -14.542 1.00 92.94 178 ILE A CA 1
ATOM 1363 C C . ILE A 1 178 ? 1.674 -8.392 -14.686 1.00 92.94 178 ILE A C 1
ATOM 1365 O O . ILE A 1 178 ? 1.428 -7.246 -14.304 1.00 92.94 178 ILE A O 1
ATOM 1369 N N . GLU A 1 179 ? 0.743 -9.195 -15.200 1.00 90.19 179 GLU A N 1
ATOM 1370 C CA . GLU A 1 179 ? -0.680 -8.850 -15.268 1.00 90.19 179 GLU A CA 1
ATOM 1371 C C . GLU A 1 179 ? -1.445 -9.441 -14.083 1.00 90.19 179 GLU A C 1
ATOM 1373 O O . GLU A 1 179 ? -1.572 -10.652 -13.942 1.00 90.19 179 GLU A O 1
ATOM 1378 N N . LEU A 1 180 ? -2.010 -8.576 -13.252 1.00 84.94 180 LEU A N 1
ATOM 1379 C CA . LEU A 1 180 ? -2.859 -8.930 -12.124 1.00 84.94 180 LEU A CA 1
ATOM 1380 C C . LEU A 1 180 ? -4.320 -8.837 -12.548 1.00 84.94 180 LEU A C 1
ATOM 1382 O O . LEU A 1 180 ? -4.794 -7.755 -12.902 1.00 84.94 180 LEU A O 1
ATOM 1386 N N . ARG A 1 181 ? -5.030 -9.965 -12.508 1.00 82.75 181 ARG A N 1
ATOM 1387 C CA . ARG A 1 181 ? -6.462 -10.047 -12.817 1.00 82.75 181 ARG A CA 1
ATOM 1388 C C . ARG A 1 181 ? -7.259 -10.099 -11.522 1.00 82.75 181 ARG A C 1
ATOM 1390 O O . ARG A 1 181 ? -7.076 -11.011 -10.722 1.00 82.75 181 ARG A O 1
ATOM 1397 N N . TYR A 1 182 ? -8.138 -9.126 -11.336 1.00 77.25 182 TYR A N 1
ATOM 1398 C CA . TYR A 1 182 ? -8.989 -9.013 -10.156 1.00 77.25 182 TYR A CA 1
ATOM 1399 C C . TYR A 1 182 ? -10.347 -9.674 -10.405 1.00 77.25 182 TYR A C 1
ATOM 1401 O O . TYR A 1 182 ? -10.771 -9.846 -11.550 1.00 77.25 182 TYR A O 1
ATOM 1409 N N . ALA A 1 183 ? -11.045 -10.033 -9.324 1.00 73.62 183 ALA A N 1
ATOM 1410 C CA . ALA A 1 183 ? -12.344 -10.711 -9.383 1.00 73.62 183 ALA A CA 1
ATOM 1411 C C . ALA A 1 183 ? -13.428 -9.903 -10.123 1.00 73.62 183 ALA A C 1
ATOM 1413 O O . ALA A 1 183 ? -14.374 -10.473 -10.656 1.00 73.62 183 ALA A O 1
ATOM 1414 N N . ASP A 1 184 ? -13.273 -8.582 -10.193 1.00 77.00 184 ASP A N 1
ATOM 1415 C CA . ASP A 1 184 ? -14.156 -7.669 -10.925 1.00 77.00 184 ASP A CA 1
ATOM 1416 C C . ASP A 1 184 ? -13.794 -7.505 -12.415 1.00 77.00 184 ASP A C 1
ATOM 1418 O O . ASP A 1 184 ? -14.353 -6.654 -13.106 1.00 77.00 184 ASP A O 1
ATOM 1422 N N . GLY A 1 185 ? -12.847 -8.301 -12.921 1.00 79.81 185 GLY A N 1
ATOM 1423 C CA . GLY A 1 185 ? -12.401 -8.275 -14.312 1.00 79.81 185 GLY A CA 1
ATOM 1424 C C . GLY A 1 185 ? -11.397 -7.168 -14.638 1.00 79.81 185 GLY A C 1
ATOM 1425 O O . GLY A 1 185 ? -10.928 -7.097 -15.777 1.00 79.81 185 GLY A O 1
ATOM 1426 N N . ARG A 1 186 ? -11.020 -6.316 -13.674 1.00 81.75 186 ARG A N 1
ATOM 1427 C CA . ARG A 1 186 ? -9.953 -5.332 -13.883 1.00 81.75 186 ARG A CA 1
ATOM 1428 C C . ARG A 1 186 ? -8.611 -6.040 -14.046 1.00 81.75 186 ARG A C 1
ATOM 1430 O O . ARG A 1 186 ? -8.306 -7.017 -13.363 1.00 81.75 186 ARG A O 1
ATOM 1437 N N . VAL A 1 187 ? -7.785 -5.486 -14.929 1.00 83.44 187 VAL A N 1
ATOM 1438 C CA . VAL A 1 187 ? -6.376 -5.857 -15.073 1.00 83.44 187 VAL A CA 1
ATOM 1439 C C . VAL A 1 187 ? -5.520 -4.699 -14.569 1.00 83.44 187 VAL A C 1
ATOM 1441 O O . VAL A 1 187 ? -5.797 -3.532 -14.876 1.00 83.44 187 VAL A O 1
ATOM 1444 N N . ARG A 1 188 ? -4.502 -5.003 -13.767 1.00 85.75 188 ARG A N 1
ATOM 1445 C CA . ARG A 1 188 ? -3.449 -4.060 -13.358 1.00 85.75 188 ARG A CA 1
ATOM 1446 C C . ARG A 1 188 ? -2.096 -4.659 -13.660 1.00 85.75 188 ARG A C 1
ATOM 1448 O O . ARG A 1 188 ? -1.970 -5.871 -13.774 1.00 85.75 188 ARG A O 1
ATOM 1455 N N . ARG A 1 189 ? -1.081 -3.810 -13.787 1.00 89.31 189 ARG A N 1
ATOM 1456 C CA . ARG A 1 189 ? 0.273 -4.268 -14.108 1.00 89.31 189 ARG A CA 1
ATOM 1457 C C . ARG A 1 189 ? 1.301 -3.783 -13.104 1.00 89.31 189 ARG A C 1
ATOM 1459 O O . ARG A 1 189 ? 1.367 -2.590 -12.810 1.00 89.31 189 ARG A O 1
ATOM 1466 N N . VAL A 1 190 ? 2.115 -4.688 -12.582 1.00 93.62 190 VAL A N 1
ATOM 1467 C CA . VAL A 1 190 ? 3.146 -4.367 -11.587 1.00 93.62 190 VAL A CA 1
ATOM 1468 C C . VAL A 1 190 ? 4.487 -4.862 -12.107 1.00 93.62 190 VAL A C 1
ATOM 1470 O O . VAL A 1 190 ? 4.582 -5.966 -12.633 1.00 93.62 190 VAL A O 1
ATOM 1473 N N . HIS A 1 191 ? 5.511 -4.014 -12.031 1.00 96.12 191 HIS A N 1
ATOM 1474 C CA . HIS A 1 191 ? 6.853 -4.395 -12.463 1.00 96.12 191 HIS A CA 1
ATOM 1475 C C . HIS A 1 191 ? 7.526 -5.243 -11.384 1.00 96.12 191 HIS A C 1
ATOM 1477 O O . HIS A 1 191 ? 7.195 -5.123 -10.206 1.00 96.12 191 HIS A O 1
ATOM 1483 N N . LEU A 1 192 ? 8.461 -6.094 -11.795 1.00 96.94 192 LEU A N 1
ATOM 1484 C CA . LEU A 1 192 ? 9.242 -6.955 -10.911 1.00 96.94 192 LEU A CA 1
ATOM 1485 C C . LEU A 1 192 ? 10.703 -6.522 -10.904 1.00 96.94 192 LEU A C 1
ATOM 1487 O O . LEU A 1 192 ? 11.152 -5.796 -11.792 1.00 96.94 192 LEU A O 1
ATOM 1491 N N . PHE A 1 193 ? 11.459 -7.023 -9.933 1.00 96.88 193 PHE A N 1
ATOM 1492 C CA . PHE A 1 193 ? 12.910 -7.001 -10.046 1.00 96.88 193 PHE A CA 1
ATOM 1493 C C . PHE A 1 193 ? 13.372 -8.011 -11.102 1.00 96.88 193 PHE A C 1
ATOM 1495 O O . PHE A 1 193 ? 12.835 -9.117 -11.198 1.00 96.88 193 PHE A O 1
ATOM 1502 N N . THR A 1 194 ? 14.402 -7.633 -11.856 1.00 95.06 194 THR A N 1
ATOM 1503 C CA . THR A 1 194 ? 15.211 -8.556 -12.666 1.00 95.06 194 THR A CA 1
ATOM 1504 C C . THR A 1 194 ? 16.597 -8.717 -12.026 1.00 95.06 194 THR A C 1
ATOM 1506 O O . THR A 1 194 ? 16.856 -8.182 -10.944 1.00 95.06 194 THR A O 1
ATOM 1509 N N . TRP A 1 195 ? 17.476 -9.517 -12.622 1.00 87.94 195 TRP A N 1
ATOM 1510 C CA . TRP A 1 195 ? 18.853 -9.655 -12.147 1.00 87.94 195 TRP A CA 1
ATOM 1511 C C . TRP A 1 195 ? 19.651 -8.363 -12.381 1.00 87.94 195 TRP A C 1
ATOM 1513 O O . TRP A 1 195 ? 19.388 -7.617 -13.320 1.00 87.94 195 TRP A O 1
ATOM 1523 N N . ASP A 1 196 ? 20.633 -8.095 -11.518 1.00 83.00 196 ASP A N 1
ATOM 1524 C CA . ASP A 1 196 ? 21.289 -6.777 -11.432 1.00 83.00 196 ASP A CA 1
ATOM 1525 C C . ASP A 1 196 ? 22.101 -6.399 -12.686 1.00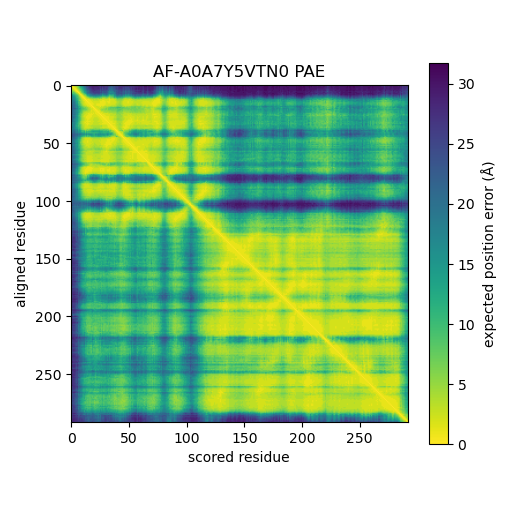 83.00 196 ASP A C 1
ATOM 1527 O O . ASP A 1 196 ? 22.380 -5.223 -12.911 1.00 83.00 196 ASP A O 1
ATOM 1531 N N . ASP A 1 197 ? 22.448 -7.388 -13.514 1.00 85.81 197 ASP A N 1
ATOM 1532 C CA . ASP A 1 197 ? 23.181 -7.213 -14.771 1.00 85.81 197 ASP A CA 1
ATOM 1533 C C . ASP A 1 197 ? 22.313 -7.538 -16.010 1.00 85.81 197 ASP A C 1
ATOM 1535 O O . ASP A 1 197 ? 22.844 -7.869 -17.072 1.00 85.81 197 ASP A O 1
ATOM 1539 N N . ASP A 1 198 ? 20.976 -7.498 -15.906 1.00 92.00 198 ASP A N 1
ATOM 1540 C CA . ASP A 1 198 ? 20.096 -7.693 -17.069 1.00 92.00 198 ASP A CA 1
ATOM 1541 C C . ASP A 1 198 ? 20.269 -6.535 -18.060 1.00 92.00 198 ASP A C 1
ATOM 1543 O O . ASP A 1 198 ? 19.901 -5.400 -17.746 1.00 92.00 198 ASP A O 1
ATOM 1547 N N . PRO A 1 199 ? 20.767 -6.783 -19.288 1.00 93.38 199 PRO A N 1
ATOM 1548 C CA . PRO A 1 199 ? 20.953 -5.721 -20.275 1.00 93.38 199 PRO A CA 1
ATOM 1549 C C . PRO A 1 199 ? 19.632 -5.091 -20.734 1.00 93.38 199 PRO A C 1
ATOM 1551 O O . PRO A 1 199 ? 19.644 -4.050 -21.388 1.00 93.38 199 PRO A O 1
ATOM 1554 N N . ARG A 1 200 ? 18.491 -5.721 -20.432 1.00 94.75 200 ARG A N 1
ATOM 1555 C CA . ARG A 1 200 ? 17.152 -5.214 -20.752 1.00 94.75 200 ARG A CA 1
ATOM 1556 C C . ARG A 1 200 ? 16.507 -4.477 -19.581 1.00 94.75 200 ARG A C 1
ATOM 1558 O O . ARG A 1 200 ? 15.394 -3.977 -19.749 1.00 94.75 200 ARG A O 1
ATOM 1565 N N . ALA A 1 201 ? 17.152 -4.440 -18.412 1.00 95.31 201 ALA A N 1
ATOM 1566 C CA . ALA A 1 201 ? 16.597 -3.774 -17.247 1.00 95.31 201 ALA A CA 1
ATOM 1567 C C . ALA A 1 201 ? 16.326 -2.297 -17.543 1.00 95.31 201 ALA A C 1
ATOM 1569 O O . ALA A 1 201 ? 17.126 -1.600 -18.170 1.00 95.31 201 ALA A O 1
ATOM 1570 N N . ILE A 1 202 ? 15.194 -1.815 -17.043 1.00 95.44 202 ILE A N 1
ATOM 1571 C CA . ILE A 1 202 ? 14.824 -0.400 -17.093 1.00 95.44 202 ILE A CA 1
ATOM 1572 C C . ILE A 1 202 ? 14.955 0.223 -15.699 1.00 95.44 202 ILE A C 1
ATOM 1574 O O . ILE A 1 202 ? 15.006 -0.504 -14.702 1.00 95.44 202 ILE A O 1
ATOM 1578 N N . PRO A 1 203 ? 15.026 1.558 -15.581 1.00 95.25 203 PRO A N 1
ATOM 1579 C CA . PRO A 1 203 ? 15.109 2.177 -14.269 1.00 95.25 203 PRO A CA 1
ATOM 1580 C C . PRO A 1 203 ? 13.774 2.068 -13.531 1.00 95.25 203 PRO A C 1
ATOM 1582 O O . PRO A 1 203 ? 12.695 2.276 -14.105 1.00 95.25 203 PRO A O 1
ATOM 1585 N N . TRP A 1 204 ? 13.843 1.816 -12.229 1.00 96.06 204 TRP A N 1
ATOM 1586 C CA . TRP A 1 204 ? 12.726 2.062 -11.329 1.00 96.06 204 TRP A CA 1
ATOM 1587 C C . TRP A 1 204 ? 12.435 3.557 -11.258 1.00 96.06 204 TRP A C 1
ATOM 1589 O O . TRP A 1 204 ? 13.332 4.377 -11.050 1.00 96.06 204 TRP A O 1
ATOM 1599 N N . THR A 1 205 ? 11.160 3.896 -11.410 1.00 95.62 205 THR A N 1
ATOM 1600 C CA . THR A 1 205 ? 10.619 5.213 -11.080 1.00 95.62 205 THR A CA 1
ATOM 1601 C C . THR A 1 205 ? 9.867 5.128 -9.755 1.00 95.62 205 THR A C 1
ATOM 1603 O O . THR A 1 205 ? 9.443 4.039 -9.352 1.00 95.62 205 THR A O 1
ATOM 1606 N N . ALA A 1 206 ? 9.644 6.265 -9.098 1.00 93.94 206 ALA A N 1
ATOM 1607 C CA . ALA A 1 206 ? 8.858 6.343 -7.869 1.00 93.94 206 ALA A CA 1
ATOM 1608 C C . ALA A 1 206 ? 7.485 5.665 -8.011 1.00 93.94 206 ALA A C 1
ATOM 1610 O O . ALA A 1 206 ? 7.065 4.921 -7.130 1.00 93.94 206 ALA A O 1
ATOM 1611 N N . GLY A 1 207 ? 6.814 5.845 -9.153 1.00 93.38 207 GLY A N 1
ATOM 1612 C CA . GLY A 1 207 ? 5.537 5.203 -9.444 1.00 93.38 207 GLY A CA 1
ATOM 1613 C C . GLY A 1 207 ? 5.642 3.685 -9.569 1.00 93.38 207 GLY A C 1
ATOM 1614 O O . GLY A 1 207 ? 4.809 2.976 -9.011 1.00 93.38 207 GLY A O 1
ATOM 1615 N N . ARG A 1 208 ? 6.671 3.157 -10.244 1.00 95.00 208 ARG A N 1
ATOM 1616 C CA . ARG A 1 208 ? 6.877 1.700 -10.331 1.00 95.00 208 ARG A CA 1
ATOM 1617 C C . ARG A 1 208 ? 7.175 1.097 -8.962 1.00 95.00 208 ARG A C 1
ATOM 1619 O O . ARG A 1 208 ? 6.556 0.098 -8.606 1.00 95.00 208 ARG A O 1
ATOM 1626 N N . ALA A 1 209 ? 8.063 1.721 -8.191 1.00 94.75 209 ALA A N 1
ATOM 1627 C CA . ALA A 1 209 ? 8.439 1.241 -6.865 1.00 94.75 209 ALA A CA 1
ATOM 1628 C C . ALA A 1 209 ? 7.268 1.307 -5.877 1.00 94.75 209 ALA A C 1
ATOM 1630 O O . ALA A 1 209 ? 7.030 0.347 -5.151 1.00 94.75 209 ALA A O 1
ATOM 1631 N N . LEU A 1 210 ? 6.474 2.384 -5.906 1.00 92.06 210 LEU A N 1
ATOM 1632 C CA . LEU A 1 210 ? 5.264 2.504 -5.093 1.00 92.06 210 LEU A CA 1
ATOM 1633 C C . LEU A 1 210 ? 4.290 1.358 -5.383 1.00 92.06 210 LEU A C 1
ATOM 1635 O O . LEU A 1 210 ? 3.829 0.688 -4.464 1.00 92.06 210 LEU A O 1
ATOM 1639 N N . ARG A 1 211 ? 4.016 1.083 -6.664 1.00 92.12 211 ARG A N 1
ATOM 1640 C CA . ARG A 1 211 ? 3.148 -0.033 -7.075 1.00 92.12 211 ARG A CA 1
ATOM 1641 C C . ARG A 1 211 ? 3.698 -1.386 -6.637 1.00 92.12 211 ARG A C 1
ATOM 1643 O O . ARG A 1 211 ? 2.923 -2.238 -6.216 1.00 92.12 211 ARG A O 1
ATOM 1650 N N . TYR A 1 212 ? 5.012 -1.576 -6.743 1.00 94.06 212 TYR A N 1
ATOM 1651 C CA . TYR A 1 212 ? 5.686 -2.791 -6.299 1.00 94.06 212 TYR A CA 1
ATOM 1652 C C . TYR A 1 212 ? 5.509 -3.003 -4.790 1.00 94.06 212 TYR A C 1
ATOM 1654 O O . TYR A 1 212 ? 5.008 -4.051 -4.384 1.00 94.06 212 TYR A O 1
ATOM 1662 N N . LEU A 1 213 ? 5.829 -1.998 -3.966 1.00 91.62 213 LEU A N 1
ATOM 1663 C CA . LEU A 1 213 ? 5.707 -2.098 -2.509 1.00 91.62 213 LEU A CA 1
ATOM 1664 C C . LEU A 1 213 ? 4.260 -2.332 -2.074 1.00 91.62 213 LEU A C 1
ATOM 1666 O O . LEU A 1 213 ? 4.001 -3.194 -1.239 1.00 91.62 213 LEU A O 1
ATOM 1670 N N . LEU A 1 214 ? 3.309 -1.612 -2.670 1.00 87.38 214 LEU A N 1
ATOM 1671 C CA . LEU A 1 214 ? 1.890 -1.763 -2.348 1.00 87.38 214 LEU A CA 1
ATOM 1672 C C . LEU A 1 214 ? 1.305 -3.111 -2.771 1.00 87.38 214 LEU A C 1
ATOM 1674 O O . LEU A 1 214 ? 0.282 -3.514 -2.231 1.00 87.38 214 LEU A O 1
ATOM 1678 N N . HIS A 1 215 ? 1.902 -3.796 -3.742 1.00 88.06 215 HIS A N 1
ATOM 1679 C CA . HIS A 1 215 ? 1.409 -5.099 -4.166 1.00 88.06 215 HIS A CA 1
ATOM 1680 C C . HIS A 1 215 ? 2.085 -6.255 -3.422 1.00 88.06 215 HIS A C 1
ATOM 1682 O O . HIS A 1 215 ? 1.398 -7.165 -2.971 1.00 88.06 215 HIS A O 1
ATOM 1688 N N . PHE A 1 216 ? 3.414 -6.228 -3.296 1.00 88.50 216 PHE A N 1
ATOM 1689 C CA . PHE A 1 216 ? 4.181 -7.359 -2.761 1.00 88.50 216 PHE A CA 1
ATOM 1690 C C . PHE A 1 216 ? 4.522 -7.241 -1.280 1.00 88.50 216 PHE A C 1
ATOM 1692 O O . PHE A 1 216 ? 4.753 -8.256 -0.630 1.00 88.50 216 PHE A O 1
ATOM 1699 N N . CYS A 1 217 ? 4.586 -6.023 -0.748 1.00 85.44 217 CYS A N 1
ATOM 1700 C CA . CYS A 1 217 ? 5.074 -5.777 0.608 1.00 85.44 217 CYS A CA 1
ATOM 1701 C C . CYS A 1 217 ? 3.976 -5.256 1.545 1.00 85.44 217 CYS A C 1
ATOM 1703 O O . CYS A 1 217 ? 4.174 -5.178 2.754 1.00 85.44 217 CYS A O 1
ATOM 1705 N N . VAL A 1 218 ? 2.813 -4.891 1.006 1.00 78.50 218 VAL A N 1
ATOM 1706 C CA . VAL A 1 218 ? 1.641 -4.503 1.786 1.00 78.50 218 VAL A CA 1
ATOM 1707 C C . VAL A 1 218 ? 0.737 -5.716 2.003 1.00 78.50 218 VAL A C 1
ATOM 1709 O O . VAL A 1 218 ? 0.316 -6.372 1.056 1.00 78.50 218 VAL A O 1
ATOM 1712 N N . SER A 1 219 ? 0.405 -5.991 3.265 1.00 66.81 219 SER A N 1
ATOM 1713 C CA . SER A 1 219 ? -0.613 -6.985 3.631 1.00 66.81 219 SER A CA 1
ATOM 1714 C C . SER A 1 219 ? -2.035 -6.429 3.459 1.00 66.81 219 SER A C 1
ATOM 1716 O O . SER A 1 219 ? -2.229 -5.215 3.502 1.00 66.81 219 SER A O 1
ATOM 1718 N N . GLY A 1 220 ? -3.033 -7.312 3.292 1.00 59.78 220 GLY A N 1
ATOM 1719 C CA . GLY A 1 220 ? -4.454 -6.932 3.145 1.00 59.78 220 GLY A CA 1
ATOM 1720 C C . GLY A 1 220 ? -4.987 -6.045 4.281 1.00 59.78 220 GLY A C 1
ATOM 1721 O O . GLY A 1 220 ? -5.818 -5.176 4.064 1.00 59.78 220 GLY A O 1
ATOM 1722 N N . ASP A 1 221 ? -4.375 -6.140 5.463 1.00 54.69 221 ASP A N 1
ATOM 1723 C CA . ASP A 1 221 ? -4.666 -5.320 6.646 1.00 54.69 221 ASP A CA 1
ATOM 1724 C C . ASP A 1 221 ? -4.197 -3.851 6.558 1.00 54.69 221 ASP A C 1
ATOM 1726 O O . ASP A 1 221 ? -4.213 -3.117 7.556 1.00 54.69 221 ASP A O 1
ATOM 1730 N N . CYS A 1 222 ? -3.702 -3.415 5.401 1.00 61.75 222 CYS A N 1
ATOM 1731 C CA . CYS A 1 222 ? -3.184 -2.074 5.210 1.00 61.75 222 CYS A CA 1
ATOM 1732 C C . CYS A 1 222 ? -4.308 -1.055 4.988 1.00 61.75 222 CYS A C 1
ATOM 1734 O O . CYS A 1 222 ? -5.200 -1.256 4.170 1.00 61.75 222 CYS A O 1
ATOM 1736 N N . PRO A 1 223 ? -4.244 0.108 5.653 1.00 59.50 223 PRO A N 1
ATOM 1737 C CA . PRO A 1 223 ? -5.227 1.188 5.500 1.00 59.50 223 PRO A CA 1
ATOM 1738 C C . PRO A 1 223 ? -5.202 1.890 4.140 1.00 59.50 223 PRO A C 1
ATOM 1740 O O . PRO A 1 223 ? -5.993 2.810 3.911 1.00 59.50 223 PRO A O 1
ATOM 1743 N N . VAL A 1 224 ? -4.221 1.560 3.300 1.00 66.75 224 VAL A N 1
ATOM 1744 C CA . VAL A 1 224 ? -4.059 2.136 1.974 1.00 66.75 224 VAL A CA 1
ATOM 1745 C C . VAL A 1 224 ? -4.832 1.252 1.017 1.00 66.75 224 VAL A C 1
ATOM 1747 O O . VAL A 1 224 ? -4.530 0.070 0.880 1.00 66.75 224 VAL A O 1
ATOM 1750 N N . SER A 1 225 ? -5.800 1.837 0.315 1.00 73.44 225 SER A N 1
ATOM 1751 C CA . SER A 1 225 ? -6.447 1.152 -0.800 1.00 73.44 225 SER A CA 1
ATOM 1752 C C . SER A 1 225 ? -5.413 0.911 -1.904 1.00 73.44 225 SER A C 1
ATOM 1754 O O . SER A 1 225 ? -5.114 1.806 -2.703 1.00 73.44 225 SER A O 1
ATOM 1756 N N . VAL A 1 226 ? -4.847 -0.301 -1.926 1.00 77.00 226 VAL A N 1
ATOM 1757 C CA . VAL A 1 226 ? -3.887 -0.750 -2.946 1.00 77.00 226 VAL A CA 1
ATOM 1758 C C . VAL A 1 226 ? -4.496 -0.543 -4.328 1.00 77.00 226 VAL A C 1
ATOM 1760 O O . VAL A 1 226 ? -3.877 0.071 -5.189 1.00 77.00 226 VAL A O 1
ATOM 1763 N N . ASP A 1 227 ? -5.756 -0.930 -4.506 1.00 77.12 227 ASP A N 1
ATOM 1764 C CA . ASP A 1 227 ? -6.502 -0.760 -5.751 1.00 77.12 227 ASP A CA 1
ATOM 1765 C C . ASP A 1 227 ? -6.614 0.695 -6.208 1.00 77.12 227 ASP A C 1
ATOM 1767 O O . ASP A 1 227 ? -6.395 0.984 -7.389 1.00 77.12 227 ASP A O 1
ATOM 1771 N N . ALA A 1 228 ? -6.958 1.617 -5.303 1.00 77.69 228 ALA A N 1
ATOM 1772 C CA . ALA A 1 228 ? -7.062 3.032 -5.643 1.00 77.69 228 ALA A CA 1
ATOM 1773 C C . ALA A 1 228 ? -5.693 3.604 -6.023 1.00 77.69 228 ALA A C 1
ATOM 1775 O O . ALA A 1 228 ? -5.585 4.348 -6.998 1.00 77.69 228 ALA A O 1
ATOM 1776 N N . CYS A 1 229 ? -4.633 3.215 -5.310 1.00 80.25 229 CYS A N 1
ATOM 1777 C CA . CYS A 1 229 ? -3.284 3.657 -5.633 1.00 80.25 229 CYS A CA 1
ATOM 1778 C C . CYS A 1 229 ? -2.793 3.076 -6.967 1.00 80.25 229 CYS A C 1
ATOM 1780 O O . CYS A 1 229 ? -2.265 3.808 -7.807 1.00 80.25 229 CYS A O 1
ATOM 1782 N N . LEU A 1 230 ? -3.023 1.784 -7.221 1.00 84.06 230 LEU A N 1
ATOM 1783 C CA . LEU A 1 230 ? -2.721 1.154 -8.504 1.00 84.06 230 LEU A CA 1
ATOM 1784 C C . LEU A 1 230 ? -3.533 1.795 -9.637 1.00 84.06 230 LEU A C 1
ATOM 1786 O O . LEU A 1 230 ? -3.010 1.976 -10.730 1.00 84.06 230 LEU A O 1
ATOM 1790 N N . ALA A 1 231 ? -4.784 2.192 -9.408 1.00 82.56 231 ALA A N 1
ATOM 1791 C CA . ALA A 1 231 ? -5.554 2.929 -10.408 1.00 82.56 231 ALA A CA 1
ATOM 1792 C C . ALA A 1 231 ? -4.961 4.326 -10.674 1.00 82.56 231 ALA A C 1
ATOM 1794 O O . ALA A 1 231 ? -4.753 4.688 -11.830 1.00 82.56 231 ALA A O 1
ATOM 1795 N N . ALA A 1 232 ? -4.639 5.082 -9.620 1.00 82.69 232 ALA A N 1
ATOM 1796 C CA . ALA A 1 232 ? -4.103 6.440 -9.725 1.00 82.69 232 ALA A CA 1
ATOM 1797 C C . ALA A 1 232 ? -2.708 6.494 -10.371 1.00 82.69 232 ALA A C 1
ATOM 1799 O O . ALA A 1 232 ? -2.362 7.468 -11.033 1.00 82.69 232 ALA A O 1
ATOM 1800 N N . THR A 1 233 ? -1.907 5.443 -10.197 1.00 87.25 233 THR A N 1
ATOM 1801 C CA . THR A 1 233 ? -0.525 5.371 -10.700 1.00 87.25 233 THR A CA 1
ATOM 1802 C C . THR A 1 233 ? -0.392 4.623 -12.028 1.00 87.25 233 THR A C 1
ATOM 1804 O O . THR A 1 233 ? 0.696 4.610 -12.602 1.00 87.25 233 THR A O 1
ATOM 1807 N N . GLU A 1 234 ? -1.468 4.012 -12.544 1.00 87.44 234 GLU A N 1
ATOM 1808 C CA . GLU A 1 234 ? -1.457 3.259 -13.810 1.00 87.44 234 GLU A CA 1
ATOM 1809 C C . GLU A 1 234 ? -0.922 4.087 -14.994 1.00 87.44 234 GLU A C 1
ATOM 1811 O O . GLU A 1 234 ? -0.082 3.559 -15.725 1.00 87.44 234 GLU A O 1
ATOM 1816 N N . PRO A 1 235 ? -1.303 5.373 -15.185 1.00 84.31 235 PRO A N 1
ATOM 1817 C CA . PRO A 1 235 ? -0.822 6.155 -16.325 1.00 84.31 235 PRO A CA 1
ATOM 1818 C C . PRO A 1 235 ? 0.700 6.327 -16.350 1.00 84.31 235 PRO A C 1
ATOM 1820 O O . PRO A 1 235 ? 1.289 6.306 -17.424 1.00 84.31 235 PRO A O 1
ATOM 1823 N N . ALA A 1 236 ? 1.329 6.454 -15.177 1.00 85.12 236 ALA A N 1
ATOM 1824 C CA . ALA A 1 236 ? 2.771 6.660 -15.037 1.00 85.12 236 ALA A CA 1
ATOM 1825 C C . ALA A 1 236 ? 3.574 5.347 -15.031 1.00 85.12 236 ALA A C 1
ATOM 1827 O O . ALA A 1 236 ? 4.790 5.364 -15.208 1.00 85.12 236 ALA A O 1
ATOM 1828 N N . ALA A 1 237 ? 2.925 4.197 -14.816 1.00 81.44 237 ALA A N 1
ATOM 1829 C CA . ALA A 1 237 ? 3.612 2.921 -14.607 1.00 81.44 237 ALA A CA 1
ATOM 1830 C C . ALA A 1 237 ? 4.454 2.476 -15.819 1.00 81.44 237 ALA A C 1
ATOM 1832 O O . ALA A 1 237 ? 5.482 1.815 -15.653 1.00 81.44 237 ALA A O 1
ATOM 1833 N N . PHE A 1 238 ? 4.039 2.851 -17.032 1.00 82.81 238 PHE A N 1
ATOM 1834 C CA . PHE A 1 238 ? 4.654 2.409 -18.293 1.00 82.81 238 PHE A CA 1
ATOM 1835 C C . PHE A 1 238 ? 5.550 3.459 -18.942 1.00 82.81 238 PHE A C 1
ATOM 1837 O O . PHE A 1 238 ? 6.193 3.188 -19.952 1.00 82.81 238 PHE A O 1
ATOM 1844 N N . GLU A 1 239 ? 5.633 4.648 -18.359 1.00 87.81 239 GLU A N 1
ATOM 1845 C CA . GLU A 1 239 ? 6.512 5.699 -18.845 1.00 87.81 239 GLU A CA 1
ATOM 1846 C C . GLU A 1 239 ? 7.881 5.613 -18.180 1.00 87.81 239 GLU A C 1
ATOM 1848 O O . GLU A 1 239 ? 8.019 5.381 -16.980 1.00 87.81 239 GLU A O 1
ATOM 1853 N N . GLY A 1 240 ? 8.927 5.783 -18.985 1.00 85.19 240 GLY A N 1
ATOM 1854 C CA . GLY A 1 240 ? 10.278 5.965 -18.471 1.00 85.19 240 GLY A CA 1
ATOM 1855 C C . GLY A 1 240 ? 10.502 7.383 -17.925 1.00 85.19 240 GLY A C 1
ATOM 1856 O O . GLY A 1 240 ? 9.743 8.302 -18.241 1.00 85.19 240 GLY A O 1
ATOM 1857 N N . PRO A 1 241 ? 11.597 7.597 -17.177 1.00 87.88 241 PRO A N 1
ATOM 1858 C CA . PRO A 1 241 ? 11.929 8.904 -16.602 1.00 87.88 241 PRO A CA 1
ATOM 1859 C C . PRO A 1 241 ? 12.168 9.995 -17.663 1.00 87.88 241 PRO A C 1
ATOM 1861 O O . PRO A 1 241 ? 11.992 11.179 -17.384 1.00 87.88 241 PRO A O 1
ATOM 1864 N N . ASN A 1 242 ? 12.500 9.620 -18.903 1.00 86.06 242 ASN A N 1
ATOM 1865 C CA . ASN A 1 242 ? 12.820 10.555 -19.988 1.00 86.06 242 ASN A CA 1
ATOM 1866 C C . ASN A 1 242 ? 11.644 11.469 -20.393 1.00 86.06 242 ASN A C 1
ATOM 1868 O O . ASN A 1 242 ? 11.871 12.548 -20.931 1.00 86.06 242 ASN A O 1
ATOM 1872 N N . GLY A 1 243 ? 10.395 11.067 -20.125 1.00 79.75 243 GLY A N 1
ATOM 1873 C CA . GLY A 1 243 ? 9.197 11.873 -20.405 1.00 79.75 243 GLY A CA 1
ATOM 1874 C C . GLY A 1 243 ? 8.806 12.839 -19.282 1.00 79.75 243 GLY A C 1
ATOM 1875 O O . GLY A 1 243 ? 7.894 13.644 -19.450 1.00 79.75 243 GLY A O 1
ATOM 1876 N N . ARG A 1 244 ? 9.493 12.786 -18.133 1.00 88.38 244 ARG A N 1
ATOM 1877 C CA . ARG A 1 244 ? 9.097 13.471 -16.895 1.00 88.38 244 ARG A CA 1
ATOM 1878 C C . ARG A 1 244 ? 8.911 14.980 -17.056 1.00 88.38 244 ARG A C 1
ATOM 1880 O O . ARG A 1 244 ? 7.914 15.519 -16.586 1.00 88.38 244 ARG A O 1
ATOM 1887 N N . ALA A 1 245 ? 9.843 15.657 -17.728 1.00 86.50 245 ALA A N 1
ATOM 1888 C CA . ALA A 1 245 ? 9.849 17.118 -17.840 1.00 86.50 245 ALA A CA 1
ATOM 1889 C C . ALA A 1 245 ? 8.604 17.685 -18.548 1.00 86.50 245 ALA A C 1
ATOM 1891 O O . ALA A 1 245 ? 8.181 18.796 -18.237 1.00 86.50 245 ALA A O 1
ATOM 1892 N N . ALA A 1 246 ? 7.983 16.912 -19.447 1.00 88.06 246 ALA A N 1
ATOM 1893 C CA . ALA A 1 246 ? 6.774 17.324 -20.160 1.00 88.06 246 ALA A CA 1
ATOM 1894 C C . ALA A 1 246 ? 5.552 17.484 -19.235 1.00 88.06 246 ALA A C 1
ATOM 1896 O O . ALA A 1 246 ? 4.611 18.196 -19.575 1.00 88.06 246 ALA A O 1
ATOM 1897 N N . HIS A 1 247 ? 5.577 16.852 -18.058 1.00 87.38 247 HIS A N 1
ATOM 1898 C CA . HIS A 1 247 ? 4.449 16.814 -17.127 1.00 87.38 247 HIS A CA 1
ATOM 1899 C C . HIS A 1 247 ? 4.531 17.863 -16.015 1.00 87.38 247 HIS A C 1
ATOM 1901 O O . HIS A 1 247 ? 3.574 18.019 -15.265 1.00 87.38 247 HIS A O 1
ATOM 1907 N N . LEU A 1 248 ? 5.636 18.612 -15.907 1.00 84.50 248 LEU A N 1
ATOM 1908 C CA . LEU A 1 248 ? 5.892 19.515 -14.776 1.00 84.50 248 LEU A CA 1
ATOM 1909 C C . LEU A 1 248 ? 4.755 20.523 -14.522 1.00 84.50 248 LEU A C 1
ATOM 1911 O O . LEU A 1 248 ? 4.446 20.826 -13.373 1.00 84.50 248 LEU A O 1
ATOM 1915 N N . THR A 1 249 ? 4.133 21.038 -15.583 1.00 82.19 249 THR A N 1
ATOM 1916 C CA . THR A 1 249 ? 3.082 22.066 -15.498 1.00 82.19 249 THR A CA 1
ATOM 1917 C C . THR A 1 249 ? 1.668 21.521 -15.708 1.00 82.19 249 THR A C 1
ATOM 1919 O O . THR A 1 249 ? 0.714 22.150 -15.259 1.00 82.19 249 THR A O 1
ATOM 1922 N N . GLY A 1 250 ? 1.522 20.376 -16.383 1.00 84.00 250 GLY A N 1
ATOM 1923 C CA . GLY A 1 250 ? 0.224 19.798 -16.753 1.00 84.00 250 GLY A CA 1
ATOM 1924 C C . GLY A 1 250 ? -0.244 18.651 -15.855 1.00 84.00 250 GLY A C 1
ATOM 1925 O O . GLY A 1 250 ? -1.447 18.447 -15.719 1.00 84.00 250 GLY A O 1
ATOM 1926 N N . ASP A 1 251 ? 0.687 17.920 -15.237 1.00 88.88 251 ASP A N 1
ATOM 1927 C CA . ASP A 1 251 ? 0.399 16.784 -14.358 1.00 88.88 251 ASP A CA 1
ATOM 1928 C C . ASP A 1 251 ? 1.528 16.603 -13.316 1.00 88.88 251 ASP A C 1
ATOM 1930 O O . ASP A 1 251 ? 2.428 15.768 -13.476 1.00 88.88 251 ASP A O 1
ATOM 1934 N N . PRO A 1 252 ? 1.515 17.403 -12.229 1.00 86.00 252 PRO A N 1
ATOM 1935 C CA . PRO A 1 252 ? 2.566 17.376 -11.211 1.00 86.00 252 PRO A CA 1
ATOM 1936 C C . PRO A 1 252 ? 2.713 16.016 -10.519 1.00 86.00 252 PRO A C 1
ATOM 1938 O O . PRO A 1 252 ? 3.822 15.630 -10.147 1.00 86.00 252 PRO A O 1
ATOM 1941 N N . LEU A 1 253 ? 1.610 15.273 -10.366 1.00 86.75 253 LEU A N 1
ATOM 1942 C CA . LEU A 1 253 ? 1.640 13.932 -9.792 1.00 86.75 253 LEU A CA 1
ATOM 1943 C C . LEU A 1 253 ? 2.390 12.979 -10.721 1.00 86.75 253 LEU A C 1
ATOM 1945 O O . LEU A 1 253 ? 3.308 12.294 -10.278 1.00 86.75 253 LEU A O 1
ATOM 1949 N N . ARG A 1 254 ? 2.066 12.963 -12.016 1.00 90.44 254 ARG A N 1
ATOM 1950 C CA . ARG A 1 254 ? 2.789 12.145 -12.998 1.00 90.44 254 ARG A CA 1
ATOM 1951 C C . ARG A 1 254 ? 4.255 12.550 -13.107 1.00 90.44 254 ARG A C 1
ATOM 1953 O O . ARG A 1 254 ? 5.113 11.673 -13.121 1.00 90.44 254 ARG A O 1
ATOM 1960 N N . HIS A 1 255 ? 4.568 13.847 -13.081 1.00 91.25 255 HIS A N 1
ATOM 1961 C CA . HIS A 1 255 ? 5.951 14.329 -12.990 1.00 91.25 255 HIS A CA 1
ATOM 1962 C C . HIS A 1 255 ? 6.690 13.731 -11.777 1.00 91.25 255 HIS A C 1
ATOM 1964 O O . HIS A 1 255 ? 7.817 13.246 -11.904 1.00 91.25 255 HIS A O 1
ATOM 1970 N N . ALA A 1 256 ? 6.065 13.731 -10.600 1.00 91.50 256 ALA A N 1
ATOM 1971 C CA . ALA A 1 256 ? 6.652 13.150 -9.399 1.00 91.50 256 ALA A CA 1
ATOM 1972 C C . ALA A 1 256 ? 6.805 11.621 -9.505 1.00 91.50 256 ALA A C 1
ATOM 1974 O O . ALA A 1 256 ? 7.868 11.085 -9.194 1.00 91.50 256 ALA A O 1
ATOM 1975 N N . LEU A 1 257 ? 5.796 10.916 -10.024 1.00 92.88 257 LEU A N 1
ATOM 1976 C CA . LEU A 1 257 ? 5.815 9.457 -10.187 1.00 92.88 257 LEU A CA 1
ATOM 1977 C C . LEU A 1 257 ? 6.875 8.971 -11.187 1.00 92.88 257 LEU A C 1
ATOM 1979 O O . LEU A 1 257 ? 7.348 7.844 -11.063 1.00 92.88 257 LEU A O 1
ATOM 1983 N N . LEU A 1 258 ? 7.280 9.801 -12.150 1.00 94.62 258 LEU A N 1
ATOM 1984 C CA . LEU A 1 258 ? 8.344 9.483 -13.110 1.00 94.62 258 LEU A CA 1
ATOM 1985 C C . LEU A 1 258 ? 9.754 9.803 -12.601 1.00 94.62 258 LEU A C 1
ATOM 1987 O O . LEU A 1 258 ? 10.720 9.639 -13.346 1.00 94.62 258 LEU A O 1
ATOM 1991 N N . THR A 1 259 ? 9.895 10.248 -11.351 1.00 94.12 259 THR A N 1
ATOM 1992 C CA . THR A 1 259 ? 11.207 10.480 -10.735 1.00 94.12 259 THR A CA 1
ATOM 1993 C C . THR A 1 259 ? 11.984 9.162 -10.659 1.00 94.12 259 THR A C 1
ATOM 1995 O O . THR A 1 259 ? 11.444 8.198 -10.108 1.00 94.12 259 THR A O 1
ATOM 1998 N N . PRO A 1 260 ? 13.206 9.070 -11.217 1.00 93.50 260 PRO A N 1
ATOM 1999 C CA . PRO A 1 260 ? 14.058 7.904 -11.015 1.00 93.50 260 PRO A CA 1
ATOM 2000 C C . PRO A 1 260 ? 14.449 7.794 -9.538 1.00 93.50 260 PRO A C 1
ATOM 2002 O O . PRO A 1 260 ? 14.617 8.804 -8.858 1.00 93.50 260 PRO A O 1
ATOM 2005 N N . LEU A 1 261 ? 14.551 6.567 -9.037 1.00 93.12 261 LEU A N 1
ATOM 2006 C CA . LEU A 1 261 ? 15.005 6.309 -7.673 1.00 93.12 261 LEU A CA 1
ATOM 2007 C C . LEU A 1 261 ? 16.483 5.951 -7.704 1.00 93.12 261 LEU A C 1
ATOM 2009 O O . LEU A 1 261 ? 16.813 4.843 -8.102 1.00 93.12 261 LEU A O 1
ATOM 2013 N N . ASP A 1 262 ? 17.365 6.863 -7.327 1.00 88.00 262 ASP A N 1
ATOM 2014 C CA . ASP A 1 262 ? 18.803 6.607 -7.395 1.00 88.00 262 ASP A CA 1
ATOM 2015 C C . ASP A 1 262 ? 19.263 5.835 -6.150 1.00 88.00 262 ASP A C 1
ATOM 2017 O O . ASP A 1 262 ? 19.332 6.400 -5.060 1.00 88.00 262 ASP A O 1
ATOM 2021 N N . ASP A 1 263 ? 19.562 4.541 -6.316 1.00 91.81 263 ASP A N 1
ATOM 2022 C CA . ASP A 1 263 ? 20.114 3.659 -5.273 1.00 91.81 263 ASP A CA 1
ATOM 2023 C C . ASP A 1 263 ? 19.272 3.610 -3.979 1.00 91.81 263 ASP A C 1
ATOM 2025 O O . ASP A 1 263 ? 19.783 3.620 -2.856 1.00 91.81 263 ASP A O 1
ATOM 2029 N N . LEU A 1 264 ? 17.939 3.581 -4.124 1.00 94.69 264 LEU A N 1
ATOM 2030 C CA . LEU A 1 264 ? 17.034 3.597 -2.976 1.00 94.69 264 LEU A CA 1
ATOM 2031 C C . LEU A 1 264 ? 16.899 2.198 -2.363 1.00 94.69 264 LEU A C 1
ATOM 2033 O O . LEU A 1 264 ? 16.169 1.350 -2.878 1.00 94.69 264 LEU A O 1
ATOM 2037 N N . SER A 1 265 ? 17.541 1.990 -1.215 1.00 94.94 265 SER A N 1
ATOM 2038 C CA . SER A 1 265 ? 17.364 0.788 -0.396 1.00 94.94 265 SER A CA 1
ATOM 2039 C C . SER A 1 265 ? 16.173 0.913 0.552 1.00 94.94 265 SER A C 1
ATOM 2041 O O . SER A 1 265 ? 16.077 1.873 1.323 1.00 94.94 265 SER A O 1
ATOM 2043 N N . VAL A 1 266 ? 15.292 -0.087 0.518 1.00 93.56 266 VAL A N 1
ATOM 2044 C CA . VAL A 1 266 ? 14.154 -0.242 1.440 1.00 93.56 266 VAL A CA 1
ATOM 2045 C C . VAL A 1 266 ? 14.181 -1.575 2.200 1.00 93.56 266 VAL A C 1
ATOM 2047 O O . VAL A 1 266 ? 13.263 -1.871 2.957 1.00 93.56 266 VAL A O 1
ATOM 2050 N N . GLU A 1 267 ? 15.233 -2.379 2.027 1.00 92.50 267 GLU A N 1
ATOM 2051 C CA . GLU A 1 267 ? 15.410 -3.645 2.748 1.00 92.50 267 GLU A CA 1
ATOM 2052 C C . GLU A 1 267 ? 15.463 -3.427 4.266 1.00 92.50 267 GLU A C 1
ATOM 2054 O O . GLU A 1 267 ? 16.151 -2.526 4.754 1.00 92.50 267 GLU A O 1
ATOM 2059 N N . GLY A 1 268 ? 14.753 -4.268 5.021 1.00 86.88 268 GLY A N 1
ATOM 2060 C CA . GLY A 1 268 ? 14.712 -4.217 6.483 1.00 86.88 268 GLY A CA 1
ATOM 2061 C C . GLY A 1 268 ? 13.996 -2.990 7.053 1.00 86.88 268 GLY A C 1
ATOM 2062 O O . GLY A 1 268 ? 13.979 -2.813 8.270 1.00 86.88 268 GLY A O 1
ATOM 2063 N N . GLN A 1 269 ? 13.415 -2.144 6.199 1.00 89.38 269 GLN A N 1
ATOM 2064 C CA . GLN A 1 269 ? 12.559 -1.040 6.616 1.00 89.38 269 GLN A CA 1
ATOM 2065 C C . GLN A 1 269 ? 11.126 -1.529 6.790 1.00 89.38 269 GLN A C 1
ATOM 2067 O O . GLN A 1 269 ? 10.676 -2.489 6.153 1.00 89.38 269 GLN A O 1
ATOM 2072 N N . ASN A 1 270 ? 10.385 -0.811 7.626 1.00 87.12 270 ASN A N 1
ATOM 2073 C CA . ASN A 1 270 ? 8.942 -0.956 7.646 1.00 87.12 270 ASN A CA 1
ATOM 2074 C C . ASN A 1 270 ? 8.300 -0.202 6.464 1.00 87.12 270 ASN A C 1
ATOM 2076 O O . ASN A 1 270 ? 8.889 0.697 5.858 1.00 87.12 270 ASN A O 1
ATOM 2080 N N . MET A 1 271 ? 7.058 -0.555 6.147 1.00 85.75 271 MET A N 1
ATOM 2081 C CA . MET A 1 271 ? 6.315 0.022 5.029 1.00 85.75 271 MET A CA 1
ATOM 2082 C C . MET A 1 271 ? 6.183 1.548 5.124 1.00 85.75 271 MET A C 1
ATOM 2084 O O . MET A 1 271 ? 6.282 2.237 4.112 1.00 85.75 271 MET A O 1
ATOM 2088 N N . SER A 1 272 ? 5.968 2.097 6.322 1.00 82.19 272 SER A N 1
ATOM 2089 C CA . SER A 1 272 ? 5.845 3.550 6.501 1.00 82.19 272 SER A CA 1
ATOM 2090 C C . SER A 1 272 ? 7.131 4.280 6.108 1.00 82.19 272 SER A C 1
ATOM 2092 O O . SER A 1 272 ? 7.080 5.284 5.398 1.00 82.19 272 SER A O 1
ATOM 2094 N N . GLU A 1 273 ? 8.281 3.774 6.549 1.00 86.88 273 GLU A N 1
ATOM 2095 C CA . GLU A 1 273 ? 9.599 4.318 6.216 1.00 86.88 273 GLU A CA 1
ATOM 2096 C C . GLU A 1 273 ? 9.870 4.234 4.716 1.00 86.88 273 GLU A C 1
ATOM 2098 O O . GLU A 1 273 ? 10.222 5.241 4.102 1.00 86.88 273 GLU A O 1
ATOM 2103 N N . ALA A 1 274 ? 9.621 3.078 4.102 1.00 90.31 274 ALA A N 1
ATOM 2104 C CA . ALA A 1 274 ? 9.837 2.893 2.673 1.00 90.31 274 ALA A CA 1
ATOM 2105 C C . ALA A 1 274 ? 8.948 3.811 1.816 1.00 90.31 274 ALA A C 1
ATOM 2107 O O . ALA A 1 274 ? 9.423 4.432 0.862 1.00 90.31 274 ALA A O 1
ATOM 2108 N N . LEU A 1 275 ? 7.667 3.964 2.176 1.00 87.50 275 LEU A N 1
ATOM 2109 C CA . LEU A 1 275 ? 6.758 4.895 1.501 1.00 87.50 275 LEU A CA 1
ATOM 2110 C C . LEU A 1 275 ? 7.199 6.353 1.681 1.00 87.50 275 LEU A C 1
ATOM 2112 O O . LEU A 1 275 ? 7.158 7.122 0.719 1.00 87.50 275 LEU A O 1
ATOM 2116 N N . ALA A 1 276 ? 7.657 6.731 2.879 1.00 85.12 276 ALA A N 1
ATOM 2117 C CA . ALA A 1 276 ? 8.190 8.065 3.138 1.00 85.12 276 ALA A CA 1
ATOM 2118 C C . ALA A 1 276 ? 9.441 8.349 2.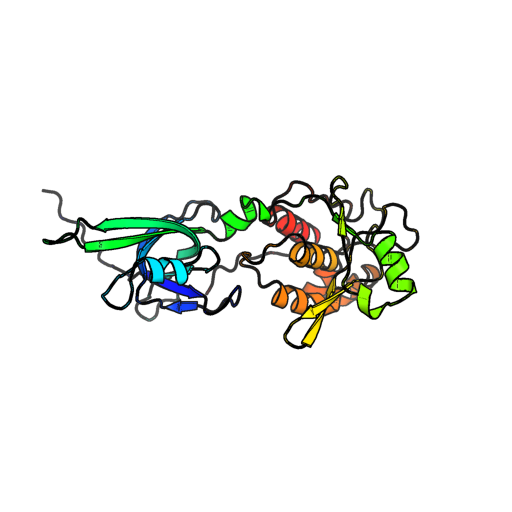294 1.00 85.12 276 ALA A C 1
ATOM 2120 O O . ALA A 1 276 ? 9.547 9.428 1.716 1.00 85.12 276 ALA A O 1
ATOM 2121 N N . ARG A 1 277 ? 10.343 7.371 2.147 1.00 90.81 277 ARG A N 1
ATOM 2122 C CA . ARG A 1 277 ? 11.538 7.481 1.298 1.00 90.81 277 ARG A CA 1
ATOM 2123 C C . ARG A 1 277 ? 11.204 7.649 -0.181 1.00 90.81 277 ARG A C 1
ATOM 2125 O O . ARG A 1 277 ? 11.803 8.492 -0.843 1.00 90.81 277 ARG A O 1
ATOM 2132 N N . ILE A 1 278 ? 10.244 6.883 -0.705 1.00 90.69 278 ILE A N 1
ATOM 2133 C CA . ILE A 1 278 ? 9.788 7.046 -2.095 1.00 90.69 278 ILE A CA 1
ATOM 2134 C C . ILE A 1 278 ? 9.189 8.436 -2.298 1.00 90.69 278 ILE A C 1
ATOM 2136 O O . ILE A 1 278 ? 9.460 9.082 -3.308 1.00 90.69 278 ILE A O 1
ATOM 2140 N N . ALA A 1 279 ? 8.379 8.905 -1.351 1.00 88.00 279 ALA A N 1
ATOM 2141 C CA . ALA A 1 279 ? 7.788 10.228 -1.441 1.00 88.00 279 ALA A CA 1
ATOM 2142 C C . ALA A 1 279 ? 8.823 11.348 -1.355 1.00 88.00 279 ALA A C 1
ATOM 2144 O O . ALA A 1 279 ? 8.763 12.271 -2.160 1.00 88.00 279 ALA A O 1
ATOM 2145 N N . GLU A 1 280 ? 9.796 11.240 -0.453 1.00 89.12 280 GLU A N 1
ATOM 2146 C CA . GLU A 1 280 ? 10.928 12.162 -0.369 1.00 89.12 280 GLU A CA 1
ATOM 2147 C C . GLU A 1 280 ? 11.691 12.206 -1.700 1.00 89.12 280 GLU A C 1
ATOM 2149 O O . GLU A 1 280 ? 11.863 13.282 -2.273 1.00 89.12 280 GLU A O 1
ATOM 2154 N N . ALA A 1 281 ? 12.041 11.040 -2.256 1.00 89.00 281 ALA A N 1
ATOM 2155 C CA . ALA A 1 281 ? 12.719 10.943 -3.548 1.00 89.00 281 ALA A CA 1
ATOM 2156 C C . ALA A 1 281 ? 11.892 11.557 -4.691 1.00 89.00 281 ALA A C 1
ATOM 2158 O O . ALA A 1 281 ? 12.433 12.226 -5.567 1.00 89.00 281 ALA A O 1
ATOM 2159 N N . ALA A 1 282 ? 10.570 11.374 -4.670 1.00 88.06 282 ALA A N 1
ATOM 2160 C CA . ALA A 1 282 ? 9.649 11.911 -5.668 1.00 88.06 282 ALA A CA 1
ATOM 2161 C C . ALA A 1 282 ? 9.251 13.379 -5.436 1.00 88.06 282 ALA A C 1
ATOM 2163 O O . ALA A 1 282 ? 8.515 13.938 -6.254 1.00 88.06 282 ALA A O 1
ATOM 2164 N N . ASN A 1 283 ? 9.700 13.999 -4.339 1.00 85.06 283 ASN A N 1
ATOM 2165 C CA . ASN A 1 283 ? 9.216 15.290 -3.847 1.00 85.06 283 ASN A CA 1
ATOM 2166 C C . ASN A 1 283 ? 7.676 15.340 -3.709 1.00 85.06 283 ASN A C 1
ATOM 2168 O O . ASN A 1 283 ? 7.022 16.328 -4.051 1.00 85.06 283 ASN A O 1
ATOM 2172 N N . LEU A 1 284 ? 7.088 14.239 -3.240 1.00 80.25 284 LEU A N 1
ATOM 2173 C CA . LEU A 1 284 ? 5.678 14.126 -2.893 1.00 80.25 284 LEU A CA 1
ATOM 2174 C C . LEU A 1 284 ? 5.489 14.455 -1.415 1.00 80.25 284 LEU A C 1
ATOM 2176 O O . LEU A 1 284 ? 6.076 13.834 -0.534 1.00 80.25 284 LEU A O 1
ATOM 2180 N N . LEU A 1 285 ? 4.585 15.386 -1.130 1.00 63.94 285 LEU A N 1
ATOM 2181 C CA . LEU A 1 285 ? 4.040 15.537 0.213 1.00 63.94 285 LEU A CA 1
ATOM 2182 C C . LEU A 1 285 ? 2.977 14.455 0.422 1.00 63.94 285 LEU A C 1
ATOM 2184 O O . LEU A 1 285 ? 1.847 14.595 -0.049 1.00 63.94 285 LEU A O 1
ATOM 2188 N N . ILE A 1 286 ? 3.323 13.379 1.133 1.00 55.94 286 ILE A N 1
ATOM 2189 C CA . ILE A 1 286 ? 2.302 12.476 1.674 1.00 55.94 286 ILE A CA 1
ATOM 2190 C C . ILE A 1 286 ? 1.668 13.191 2.860 1.00 55.94 286 ILE A C 1
ATOM 2192 O O . ILE A 1 286 ? 2.244 13.267 3.944 1.00 55.94 286 ILE A O 1
ATOM 2196 N N . TRP A 1 287 ? 0.459 13.700 2.662 1.00 43.31 287 TRP A N 1
ATOM 2197 C CA . TRP A 1 287 ? -0.384 14.063 3.787 1.00 43.31 287 TRP A CA 1
ATOM 2198 C C . TRP A 1 287 ? -0.963 12.777 4.377 1.00 43.31 287 TRP A C 1
ATOM 2200 O O . TRP A 1 287 ? -1.687 12.072 3.664 1.00 43.31 287 TRP A O 1
ATOM 2210 N N . PRO A 1 288 ? -0.700 12.441 5.657 1.00 41.62 288 PRO A N 1
ATOM 2211 C CA . PRO A 1 288 ? -1.592 11.523 6.343 1.00 41.62 288 PRO A CA 1
ATOM 2212 C C . PRO A 1 288 ? -2.976 12.153 6.243 1.00 41.62 288 PRO A C 1
ATOM 2214 O O . PRO A 1 288 ? -3.133 13.338 6.540 1.00 41.62 288 PRO A O 1
ATOM 2217 N N . HIS A 1 289 ? -3.952 11.405 5.736 1.00 37.81 289 HIS A N 1
ATOM 2218 C CA . HIS A 1 289 ? -5.305 11.909 5.579 1.00 37.81 289 HIS A CA 1
ATOM 2219 C C . HIS A 1 289 ? -5.869 12.211 6.973 1.00 37.81 289 HIS A C 1
ATOM 2221 O O . HIS A 1 289 ? -6.453 11.356 7.629 1.00 37.81 289 HIS A O 1
ATOM 2227 N N . THR A 1 290 ? -5.647 13.428 7.463 1.00 33.09 290 THR A N 1
ATOM 2228 C CA . THR A 1 290 ? -6.393 13.997 8.573 1.00 33.09 290 THR A CA 1
ATOM 2229 C C . THR A 1 290 ? -7.741 14.335 7.967 1.00 33.09 290 THR A C 1
ATOM 2231 O O . THR A 1 290 ? -7.877 15.389 7.346 1.00 33.09 290 THR A O 1
ATOM 2234 N N . GLY A 1 291 ? -8.673 13.380 8.008 1.00 31.16 291 GLY A N 1
ATOM 2235 C CA . GLY A 1 291 ? -10.004 13.546 7.434 1.00 31.16 291 GLY A CA 1
ATOM 2236 C C . GLY A 1 291 ? -10.581 14.922 7.779 1.00 31.16 291 GLY A C 1
ATOM 2237 O O . GLY A 1 291 ? -10.437 15.393 8.911 1.00 31.16 291 GLY A O 1
ATOM 2238 N N . GLY A 1 292 ? -11.164 15.575 6.775 1.00 27.86 292 GLY A N 1
ATOM 2239 C CA . GLY A 1 292 ? -12.092 16.687 6.985 1.00 27.86 292 GLY A CA 1
ATOM 2240 C C . GLY A 1 292 ? -13.456 16.196 7.454 1.00 27.86 292 GLY A C 1
ATOM 2241 O O . GLY A 1 292 ? -13.692 14.961 7.440 1.00 27.86 292 GLY A O 1
#